Protein AF-A0A7S0Y5T4-F1 (afdb_monomer)

pLDDT: mean 75.9, std 25.42, range [25.2, 97.38]

Structure (mmCIF, N/CA/C/O backbone):
data_AF-A0A7S0Y5T4-F1
#
_entry.id   AF-A0A7S0Y5T4-F1
#
loop_
_atom_site.group_PDB
_atom_site.id
_atom_site.type_symbol
_atom_site.label_atom_id
_atom_site.label_alt_id
_atom_site.label_comp_id
_atom_site.label_asym_id
_atom_site.label_entity_id
_atom_site.label_seq_id
_atom_site.pdbx_PDB_ins_code
_atom_site.Cartn_x
_atom_site.Cartn_y
_atom_site.Cartn_z
_atom_site.occupancy
_atom_site.B_iso_or_equiv
_atom_site.auth_seq_id
_atom_site.auth_comp_id
_atom_site.auth_asym_id
_atom_site.auth_atom_id
_atom_site.pdbx_PDB_model_num
ATOM 1 N N . VAL A 1 1 ? -15.995 9.807 7.328 1.00 40.25 1 VAL A N 1
ATOM 2 C CA . VAL A 1 1 ? -16.066 11.237 7.721 1.00 40.25 1 VAL A CA 1
ATOM 3 C C . VAL A 1 1 ? -14.688 11.821 7.479 1.00 40.25 1 VAL A C 1
ATOM 5 O O . VAL A 1 1 ? -13.788 11.555 8.261 1.00 40.25 1 VAL A O 1
ATOM 8 N N . LEU A 1 2 ? -14.479 12.508 6.352 1.00 45.19 2 LEU A N 1
ATOM 9 C CA . LEU A 1 2 ? -13.207 13.193 6.103 1.00 45.19 2 LEU A CA 1
ATOM 10 C C . LEU A 1 2 ? -12.973 14.180 7.252 1.00 45.19 2 LEU A C 1
ATOM 12 O O . LEU A 1 2 ? -13.857 14.996 7.525 1.00 45.19 2 LEU A O 1
ATOM 16 N N . GLN A 1 3 ? -11.826 14.071 7.925 1.00 42.69 3 GLN A N 1
ATOM 17 C CA . GLN A 1 3 ? -11.403 14.997 8.978 1.00 42.69 3 GLN A CA 1
ATOM 18 C C . GLN A 1 3 ? -11.611 16.439 8.490 1.00 42.69 3 GLN A C 1
ATOM 20 O O . GLN A 1 3 ? -11.304 16.747 7.335 1.00 42.69 3 GLN A O 1
ATOM 25 N N . GLU A 1 4 ? -12.126 17.336 9.334 1.00 40.31 4 GLU A N 1
ATOM 26 C CA . GLU A 1 4 ? -12.391 18.729 8.929 1.00 40.31 4 GLU A CA 1
ATOM 27 C C . GLU A 1 4 ? -11.142 19.426 8.362 1.00 40.31 4 GLU A C 1
ATOM 29 O O . GLU A 1 4 ? -11.243 20.262 7.466 1.00 40.31 4 GLU A O 1
ATOM 34 N N . GLY A 1 5 ? -9.943 19.002 8.777 1.00 40.91 5 GLY A N 1
ATOM 35 C CA . GLY A 1 5 ? -8.675 19.439 8.186 1.00 40.91 5 GLY A CA 1
ATOM 36 C C . GLY A 1 5 ? -8.513 19.083 6.701 1.00 40.91 5 GLY A C 1
ATOM 37 O O . GLY A 1 5 ? -8.019 19.904 5.928 1.00 40.91 5 GLY A O 1
ATOM 38 N N . VAL A 1 6 ? -8.993 17.910 6.272 1.00 47.12 6 VAL A N 1
ATOM 39 C CA . VAL A 1 6 ? -8.986 17.479 4.864 1.00 47.12 6 VAL A CA 1
ATOM 40 C C . VAL A 1 6 ? -9.981 18.317 4.065 1.00 47.12 6 VAL A C 1
ATOM 42 O O . VAL A 1 6 ? -9.613 18.877 3.036 1.00 47.12 6 VAL A O 1
ATOM 45 N N . LYS A 1 7 ? -11.203 18.534 4.573 1.00 42.62 7 LYS A N 1
ATOM 46 C CA . LYS A 1 7 ? -12.183 19.429 3.926 1.00 42.62 7 LYS A CA 1
ATOM 47 C C . LYS A 1 7 ? -11.653 20.862 3.785 1.00 42.62 7 LYS A C 1
ATOM 49 O O . LYS A 1 7 ? -11.874 21.499 2.755 1.00 42.62 7 LYS A O 1
ATOM 54 N N . ARG A 1 8 ? -10.909 21.361 4.780 1.00 43.47 8 ARG A N 1
ATOM 55 C CA . ARG A 1 8 ? -10.280 22.693 4.757 1.00 43.47 8 ARG A CA 1
ATOM 56 C C . ARG A 1 8 ? -9.167 22.787 3.712 1.00 43.47 8 ARG A C 1
ATOM 58 O O . ARG A 1 8 ? -9.179 23.723 2.920 1.00 43.47 8 ARG A O 1
ATOM 65 N N . ALA A 1 9 ? -8.276 21.795 3.642 1.00 44.75 9 ALA A N 1
ATOM 66 C CA . ALA A 1 9 ? -7.217 21.726 2.629 1.00 44.75 9 ALA A CA 1
ATOM 67 C C . ALA A 1 9 ? -7.780 21.636 1.196 1.00 44.75 9 ALA A C 1
ATOM 69 O O . ALA A 1 9 ? -7.260 22.279 0.278 1.00 44.75 9 ALA A O 1
ATOM 70 N N . ILE A 1 10 ? -8.888 20.907 1.017 1.00 49.44 10 ILE A N 1
ATOM 71 C CA . ILE A 1 10 ? -9.639 20.829 -0.245 1.00 49.44 10 ILE A CA 1
ATOM 72 C C . ILE A 1 10 ? -10.208 22.201 -0.619 1.00 49.44 10 ILE A C 1
ATOM 74 O O . ILE A 1 10 ? -10.036 22.651 -1.750 1.00 49.44 10 ILE A O 1
ATOM 78 N N . ARG A 1 11 ? -10.838 22.905 0.331 1.00 44.62 11 ARG A N 1
ATOM 79 C CA . ARG A 1 11 ? -11.453 24.220 0.095 1.00 44.62 11 ARG A CA 1
ATOM 80 C C . ARG A 1 11 ? -10.412 25.289 -0.242 1.00 44.62 11 ARG A C 1
ATOM 82 O O . ARG A 1 11 ? -10.619 26.055 -1.177 1.00 44.62 11 ARG A O 1
ATOM 89 N N . THR A 1 12 ? -9.270 25.300 0.446 1.00 42.47 12 THR A N 1
ATOM 90 C CA . THR A 1 12 ? -8.154 26.214 0.151 1.00 42.47 12 THR A CA 1
ATOM 91 C C . THR A 1 12 ? -7.550 25.942 -1.227 1.00 42.47 12 THR A C 1
ATOM 93 O O . THR A 1 12 ? -7.277 26.880 -1.973 1.00 42.47 12 THR A O 1
ATOM 96 N N . THR A 1 13 ? -7.408 24.670 -1.612 1.00 44.03 13 THR A N 1
ATOM 97 C CA . THR A 1 13 ? -6.883 24.304 -2.937 1.00 44.03 13 THR A CA 1
ATOM 98 C C . THR A 1 13 ? -7.881 24.628 -4.054 1.00 44.03 13 THR A C 1
ATOM 100 O O . THR A 1 13 ? -7.473 25.125 -5.099 1.00 44.03 13 THR A O 1
ATOM 103 N N . ALA A 1 14 ? -9.184 24.424 -3.836 1.00 42.09 14 ALA A N 1
ATOM 104 C CA . ALA A 1 14 ? -10.235 24.767 -4.798 1.00 42.09 14 ALA A CA 1
ATOM 105 C C . ALA A 1 14 ? -10.380 26.288 -5.007 1.00 42.09 14 ALA A C 1
ATOM 107 O O . ALA A 1 14 ? -10.536 26.741 -6.141 1.00 42.09 14 ALA A O 1
ATOM 108 N N . LEU A 1 15 ? -10.263 27.087 -3.939 1.00 38.88 15 LEU A N 1
ATOM 109 C CA . LEU A 1 15 ? -10.328 28.554 -4.013 1.00 38.88 15 LEU A CA 1
ATOM 110 C C . LEU A 1 15 ? -9.135 29.149 -4.778 1.00 38.88 15 LEU A C 1
ATOM 112 O O . LEU A 1 15 ? -9.329 30.002 -5.638 1.00 38.88 15 LEU A O 1
ATOM 116 N N . GLN A 1 16 ? -7.921 28.626 -4.571 1.00 38.69 16 GLN A N 1
ATOM 117 C CA . GLN A 1 16 ? -6.727 29.069 -5.310 1.00 38.69 16 GLN A CA 1
ATOM 118 C C . GLN A 1 16 ? -6.771 28.751 -6.819 1.00 38.69 16 GLN A C 1
ATOM 120 O O . GLN A 1 16 ? -6.020 29.340 -7.597 1.00 38.69 16 GLN A O 1
ATOM 125 N N . VAL A 1 17 ? -7.627 27.816 -7.242 1.00 43.88 17 VAL A N 1
ATOM 126 C CA . VAL A 1 17 ? -7.814 27.429 -8.652 1.00 43.88 17 VAL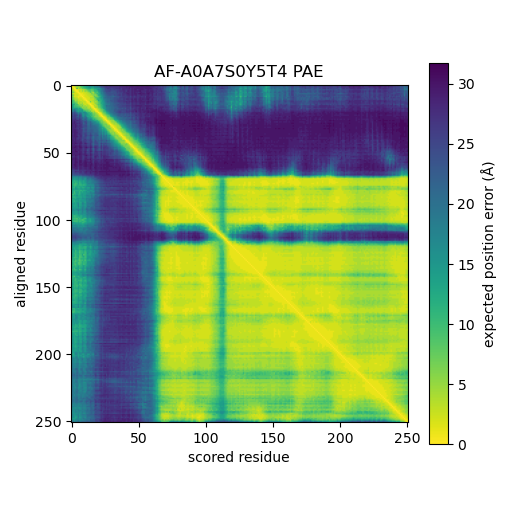 A CA 1
ATOM 127 C C . VAL A 1 17 ? -8.867 28.304 -9.335 1.00 43.88 17 VAL A C 1
ATOM 129 O O . VAL A 1 17 ? -8.696 28.663 -10.502 1.00 43.88 17 VAL A O 1
ATOM 132 N N . SER A 1 18 ? -9.904 28.713 -8.596 1.00 35.44 18 SER A N 1
ATOM 133 C CA . SER A 1 18 ? -10.957 29.608 -9.093 1.00 35.44 18 SER A CA 1
ATOM 134 C C . SER A 1 18 ? -10.441 31.012 -9.432 1.00 35.44 18 SER A C 1
ATOM 136 O O . SER A 1 18 ? -10.996 31.664 -10.309 1.00 35.44 18 SER A O 1
ATOM 138 N N . GLU A 1 19 ? -9.374 31.483 -8.780 1.00 35.34 19 GLU A N 1
ATOM 139 C CA . GLU A 1 19 ? -8.830 32.834 -9.001 1.00 35.34 19 GLU A CA 1
ATOM 140 C C . GLU A 1 19 ? -7.879 32.942 -10.210 1.00 35.34 19 GLU A C 1
ATOM 142 O O . GLU A 1 19 ? -7.475 34.044 -10.574 1.00 35.34 19 GLU A O 1
ATOM 147 N N . ARG A 1 20 ? -7.512 31.828 -10.866 1.00 39.56 20 ARG A N 1
ATOM 148 C CA . ARG A 1 20 ? -6.519 31.827 -11.966 1.00 39.56 20 ARG A CA 1
ATOM 149 C C . ARG A 1 20 ? -7.052 31.456 -13.350 1.00 39.56 20 ARG A C 1
ATOM 151 O O . ARG A 1 20 ? -6.262 31.349 -14.284 1.00 39.56 20 ARG A O 1
ATOM 158 N N . THR A 1 21 ? -8.362 31.294 -13.530 1.00 39.59 21 THR A N 1
ATOM 159 C CA . THR A 1 21 ? -8.956 30.910 -14.826 1.00 39.59 21 THR A CA 1
ATOM 160 C C . THR A 1 21 ? -9.855 31.992 -15.425 1.00 39.59 21 THR A C 1
ATOM 162 O O . THR A 1 21 ? -11.044 31.778 -15.583 1.00 39.59 21 THR A O 1
ATOM 165 N N . VAL A 1 22 ? -9.283 33.129 -15.852 1.00 34.00 22 VAL A N 1
ATOM 166 C CA . VAL A 1 22 ? -9.817 33.916 -16.988 1.00 34.00 22 VAL A CA 1
ATOM 167 C C . VAL A 1 22 ? -8.679 34.652 -17.707 1.00 34.00 22 VAL A C 1
ATOM 169 O O . VAL A 1 22 ? -8.159 35.640 -17.196 1.00 34.00 22 VAL A O 1
ATOM 172 N N . ARG A 1 23 ? -8.333 34.194 -18.918 1.00 25.20 23 ARG A N 1
ATOM 173 C CA . ARG A 1 23 ? -8.099 35.010 -20.133 1.00 25.20 23 ARG A CA 1
ATOM 174 C C . ARG A 1 23 ? -7.829 34.067 -21.320 1.00 25.20 23 ARG A C 1
ATOM 176 O O . ARG A 1 23 ? -6.785 33.421 -21.340 1.00 25.20 23 ARG A O 1
ATOM 183 N N . PRO A 1 24 ? -8.736 33.964 -22.308 1.00 30.30 24 PRO A N 1
ATOM 184 C CA . PRO A 1 24 ? -8.491 33.192 -23.517 1.00 30.30 24 PRO A CA 1
ATOM 185 C C . PRO A 1 24 ? -7.779 34.080 -24.547 1.00 30.30 24 PRO A C 1
ATOM 187 O O . PRO A 1 24 ? -8.352 35.056 -25.030 1.00 30.30 24 PRO A O 1
ATOM 190 N N . SER A 1 25 ? -6.538 33.752 -24.909 1.00 27.62 25 SER A N 1
ATOM 191 C CA . SER A 1 25 ? -5.922 34.270 -26.134 1.00 27.62 25 SER A CA 1
ATOM 192 C C . SER A 1 25 ? -6.031 33.217 -27.233 1.00 27.62 25 SER A C 1
ATOM 194 O O . SER A 1 25 ? -5.563 32.090 -27.093 1.00 27.62 25 SER A O 1
ATOM 196 N N . ARG A 1 26 ? -6.704 33.622 -28.306 1.00 33.56 26 ARG A N 1
ATOM 197 C CA . ARG A 1 26 ? -7.011 32.880 -29.527 1.00 33.56 26 ARG A CA 1
ATOM 198 C C . ARG A 1 26 ? -5.739 32.392 -30.230 1.00 33.56 26 ARG A C 1
ATOM 200 O O . ARG A 1 26 ? -4.852 33.203 -30.459 1.00 33.56 26 ARG A O 1
ATOM 207 N N . CYS A 1 27 ? -5.728 31.139 -30.680 1.00 26.45 27 CYS A N 1
ATOM 208 C CA . CYS A 1 27 ? -4.999 30.726 -31.882 1.00 26.45 27 CYS A CA 1
ATOM 209 C C . CYS A 1 27 ? -5.754 29.580 -32.567 1.00 26.45 27 CYS A C 1
ATOM 211 O O . CYS A 1 27 ? -5.822 28.463 -32.062 1.00 26.45 27 CYS A O 1
ATOM 213 N N . SER A 1 28 ? -6.363 29.928 -33.702 1.00 29.61 28 SER A N 1
ATOM 214 C CA . SER A 1 28 ? -6.851 29.029 -34.749 1.00 29.61 28 SER A CA 1
ATOM 215 C C . SER A 1 28 ? -5.724 28.188 -35.341 1.00 29.61 28 SER A C 1
ATOM 217 O O . SER A 1 28 ? -4.598 28.672 -35.411 1.00 29.61 28 SER A O 1
ATOM 219 N N . CYS A 1 29 ? -6.094 26.998 -35.829 1.00 27.31 29 CYS A N 1
ATOM 220 C CA . CYS A 1 29 ? -5.561 26.219 -36.965 1.00 27.31 29 CYS A CA 1
ATOM 221 C C . CYS A 1 29 ? -5.681 24.730 -36.602 1.00 27.31 29 CYS A C 1
ATOM 223 O O . CYS A 1 29 ? -5.339 24.345 -35.495 1.00 27.31 29 CYS A O 1
ATOM 225 N N . LEU A 1 30 ? -6.114 23.802 -37.441 1.00 30.41 30 LEU A N 1
ATOM 226 C CA . LEU A 1 30 ? -6.817 23.824 -38.713 1.00 30.41 30 LEU A CA 1
ATOM 227 C C . LEU A 1 30 ? -7.407 22.406 -38.839 1.00 30.41 30 LEU A C 1
ATOM 229 O O . LEU A 1 30 ? -6.808 21.428 -38.397 1.00 30.41 30 LEU A O 1
ATOM 233 N N . LEU A 1 31 ? -8.593 22.326 -39.418 1.00 31.30 31 LEU A N 1
ATOM 234 C CA . LEU A 1 31 ? -9.306 21.113 -39.789 1.00 31.30 31 LEU A CA 1
ATOM 235 C C . LEU A 1 31 ? -8.546 20.372 -40.910 1.00 31.30 31 LEU A C 1
ATOM 237 O O . LEU A 1 31 ? -8.193 21.020 -41.892 1.00 31.30 31 LEU A O 1
ATOM 241 N N . LEU A 1 32 ? -8.382 19.045 -40.840 1.00 29.17 32 LEU A N 1
ATOM 242 C CA . LEU A 1 32 ? -8.374 18.217 -42.053 1.00 29.17 32 LEU A CA 1
ATOM 243 C C . LEU A 1 32 ? -8.733 16.754 -41.753 1.00 29.17 32 LEU A C 1
ATOM 245 O O . LEU A 1 32 ? -8.030 16.036 -41.049 1.00 29.17 32 LEU A O 1
ATOM 249 N N . VAL A 1 33 ? -9.865 16.353 -42.321 1.00 34.06 33 VAL A N 1
ATOM 250 C CA . VAL A 1 33 ? -10.359 14.984 -42.481 1.00 34.06 33 VAL A CA 1
ATOM 251 C C . VAL A 1 33 ? -9.685 14.377 -43.710 1.00 34.06 33 VAL A C 1
ATOM 253 O O . VAL A 1 33 ? -9.601 15.062 -44.725 1.00 34.06 33 VAL A O 1
ATOM 256 N N . LEU A 1 34 ? -9.306 13.096 -43.669 1.00 28.69 34 LEU A N 1
ATOM 257 C CA . LEU A 1 34 ? -9.284 12.240 -44.861 1.00 28.69 34 LEU A CA 1
ATOM 258 C C . LEU A 1 34 ? -9.422 10.758 -44.475 1.00 28.69 34 LEU A C 1
ATOM 260 O O . LEU A 1 34 ? -8.691 10.232 -43.641 1.00 28.69 34 LEU A O 1
ATOM 264 N N . LEU A 1 35 ? -10.439 10.146 -45.083 1.00 28.92 35 LEU A N 1
ATOM 265 C CA . LEU A 1 35 ? -10.804 8.728 -45.100 1.00 28.92 35 LEU A CA 1
ATOM 266 C C . LEU A 1 35 ? -9.927 7.931 -46.087 1.00 28.92 35 LEU A C 1
ATOM 268 O O . LEU A 1 35 ? -9.192 8.535 -46.864 1.00 28.92 35 LEU A O 1
ATOM 272 N N . LEU A 1 36 ? -10.156 6.603 -46.096 1.00 3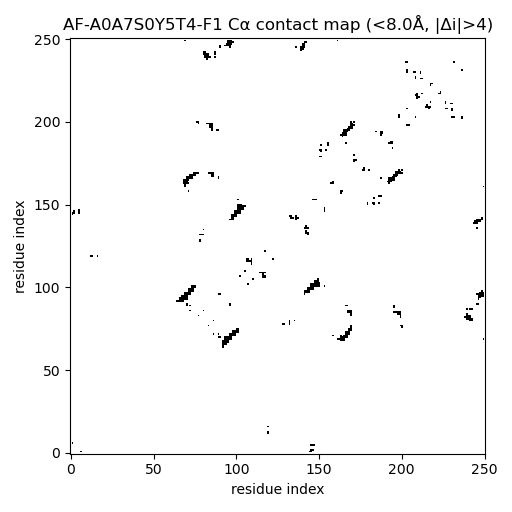1.33 36 LEU A N 1
ATOM 273 C CA . LEU A 1 36 ? -9.618 5.488 -46.914 1.00 31.33 36 LEU A CA 1
ATOM 274 C C . LEU A 1 36 ? -8.651 4.628 -46.069 1.00 31.33 36 LEU A C 1
ATOM 276 O O . LEU A 1 36 ? -7.575 5.082 -45.722 1.00 31.33 36 LEU A O 1
ATOM 280 N N . GLY A 1 37 ? -8.946 3.410 -45.604 1.00 30.00 37 GLY A N 1
ATOM 281 C CA . GLY A 1 37 ? -9.840 2.357 -46.081 1.00 30.00 37 GLY A CA 1
ATOM 282 C C . GLY A 1 37 ? -8.985 1.225 -46.648 1.00 30.00 37 GLY A C 1
ATOM 283 O O . GLY A 1 37 ? -8.502 1.393 -47.750 1.00 30.00 37 GLY A O 1
ATOM 284 N N . PHE A 1 38 ? -8.793 0.114 -45.923 1.00 31.02 38 PHE A N 1
ATOM 285 C CA . PHE A 1 38 ? -8.553 -1.222 -46.494 1.00 31.02 38 PHE A CA 1
ATOM 286 C C . PHE A 1 38 ? -8.759 -2.298 -45.422 1.00 31.02 38 PHE A C 1
ATOM 288 O O . PHE A 1 38 ? -8.140 -2.288 -44.360 1.00 31.02 38 PHE A O 1
ATOM 295 N N . ALA A 1 39 ? -9.678 -3.208 -45.727 1.00 30.61 39 ALA A N 1
ATOM 296 C CA . ALA A 1 39 ? -9.963 -4.418 -44.984 1.00 30.61 39 ALA A CA 1
ATOM 297 C C . ALA A 1 39 ? -9.018 -5.536 -45.440 1.00 30.61 39 ALA A C 1
ATOM 299 O O . ALA A 1 39 ? -8.890 -5.771 -46.639 1.00 30.61 39 ALA A O 1
ATOM 300 N N . THR A 1 40 ? -8.449 -6.280 -44.495 1.00 32.03 40 THR A N 1
ATOM 301 C CA . THR A 1 40 ? -7.962 -7.643 -44.737 1.00 32.03 40 THR A CA 1
ATOM 302 C C . THR A 1 40 ? -8.273 -8.503 -43.524 1.00 32.03 40 THR A C 1
ATOM 304 O O . THR A 1 40 ? -7.735 -8.310 -42.436 1.00 32.03 40 THR A O 1
ATOM 307 N N . VAL A 1 41 ? -9.193 -9.432 -43.756 1.00 33.66 41 VAL A N 1
ATOM 308 C CA . VAL A 1 41 ? -9.632 -10.509 -42.873 1.00 33.66 41 VAL A CA 1
ATOM 309 C C . VAL A 1 41 ? -8.498 -11.531 -42.751 1.00 33.66 41 VAL A C 1
ATOM 311 O O . VAL A 1 41 ? -7.937 -11.941 -43.766 1.00 33.66 41 VAL A O 1
ATOM 314 N N . HIS A 1 42 ? -8.173 -11.955 -41.529 1.00 36.75 42 HIS A N 1
ATOM 315 C CA . HIS A 1 42 ? -7.358 -13.147 -41.273 1.00 36.75 42 HIS A CA 1
ATOM 316 C C . HIS A 1 42 ? -8.213 -14.202 -40.551 1.00 36.75 42 HIS A C 1
ATOM 318 O O . HIS A 1 42 ? -9.093 -13.831 -39.769 1.00 36.75 42 HIS A O 1
ATOM 324 N N . PRO A 1 43 ? -8.018 -15.498 -40.849 1.00 36.59 43 PRO A N 1
ATOM 325 C CA . PRO A 1 43 ? -8.969 -16.544 -40.512 1.00 36.59 43 PRO A CA 1
ATOM 326 C C . PRO A 1 43 ? -8.896 -16.981 -39.047 1.00 36.59 43 PRO A C 1
ATOM 328 O O . PRO A 1 43 ? -7.855 -16.938 -38.393 1.00 36.59 43 PRO A O 1
ATOM 331 N N . ALA A 1 44 ? -10.056 -17.429 -38.574 1.00 37.12 44 ALA A N 1
ATOM 332 C CA . ALA A 1 44 ? -10.322 -17.957 -37.250 1.00 37.12 44 ALA A CA 1
ATOM 333 C C . ALA A 1 44 ? -9.487 -19.212 -36.943 1.00 37.12 44 ALA A C 1
ATOM 335 O O . ALA A 1 44 ? -9.583 -20.222 -37.640 1.00 37.12 44 ALA A O 1
ATOM 336 N N . VAL A 1 45 ? -8.718 -19.155 -35.854 1.00 36.91 45 VAL A N 1
ATOM 337 C CA . VAL A 1 45 ? -8.111 -20.325 -35.209 1.00 36.91 45 VAL A CA 1
ATOM 338 C C . VAL A 1 45 ? -9.055 -20.790 -34.100 1.00 36.91 45 VAL A C 1
ATOM 340 O O . VAL A 1 45 ? -9.546 -19.988 -33.307 1.00 36.91 45 VAL A O 1
ATOM 343 N N . GLY A 1 46 ? -9.369 -22.085 -34.136 1.00 32.06 46 GLY A N 1
ATOM 344 C CA . GLY A 1 46 ? -10.475 -22.723 -33.430 1.00 32.06 46 GLY A CA 1
ATOM 345 C C . GLY A 1 46 ? -10.421 -22.675 -31.903 1.00 32.06 46 GLY A C 1
ATOM 346 O O . GLY A 1 46 ? -9.361 -22.663 -31.281 1.00 32.06 46 GLY A O 1
ATOM 347 N N . LEU A 1 47 ? -11.625 -22.698 -31.322 1.00 32.47 47 LEU A N 1
ATOM 348 C CA . LEU A 1 47 ? -11.883 -22.888 -29.900 1.00 32.47 47 LEU A CA 1
ATOM 349 C C . LEU A 1 47 ? -11.357 -24.258 -29.448 1.00 32.47 47 LEU A C 1
ATOM 351 O O . LEU A 1 47 ? -11.951 -25.290 -29.760 1.00 32.47 47 LEU A O 1
ATOM 355 N N . ALA A 1 48 ? -10.285 -24.254 -28.661 1.00 37.00 48 ALA A N 1
ATOM 356 C CA . ALA A 1 48 ? -9.975 -25.348 -27.753 1.00 37.00 48 ALA A CA 1
ATOM 357 C C . ALA A 1 48 ? -10.648 -25.064 -26.401 1.00 37.00 48 ALA A C 1
ATOM 359 O O . ALA A 1 48 ? -10.536 -23.968 -25.852 1.00 37.00 48 ALA A O 1
ATOM 360 N N . SER A 1 49 ? -11.391 -26.049 -25.905 1.00 40.84 49 SER A N 1
ATOM 361 C CA . SER A 1 49 ? -12.145 -26.027 -24.650 1.00 40.84 49 SER A CA 1
ATOM 362 C C . SER A 1 49 ? -11.272 -25.633 -23.446 1.00 40.84 49 SER A C 1
ATOM 364 O O . SER A 1 49 ? -10.113 -26.049 -23.384 1.00 40.84 49 SER A O 1
ATOM 366 N N . PRO A 1 50 ? -11.805 -24.890 -22.457 1.00 46.16 50 PRO A N 1
ATOM 367 C CA . PRO A 1 50 ? -11.042 -24.533 -21.266 1.00 46.16 50 PRO A CA 1
ATOM 368 C C . PRO A 1 50 ? -10.717 -25.789 -20.433 1.00 46.16 50 PRO A C 1
ATOM 370 O O . PRO A 1 50 ? -11.617 -26.597 -20.181 1.00 46.16 50 PRO A O 1
ATOM 373 N N . PRO A 1 51 ? -9.460 -25.981 -19.989 1.00 42.81 51 PRO A N 1
ATOM 374 C CA . PRO A 1 51 ? -9.118 -27.049 -19.058 1.00 42.81 51 PRO A CA 1
ATOM 375 C C . PRO A 1 51 ? -9.747 -26.782 -17.677 1.00 42.81 51 PRO A C 1
ATOM 377 O O . PRO A 1 51 ? -9.997 -25.626 -17.324 1.00 42.81 51 PRO A O 1
ATOM 380 N N . PRO A 1 52 ? -10.024 -27.832 -16.884 1.00 37.31 52 PRO A N 1
ATOM 381 C CA . PRO A 1 52 ? -10.704 -27.691 -15.603 1.00 37.31 52 PRO A CA 1
ATOM 382 C C . PRO A 1 52 ? -9.868 -26.873 -14.612 1.00 37.31 52 PRO A C 1
ATOM 384 O O . PRO A 1 52 ? -8.648 -27.014 -14.533 1.00 37.31 52 PRO A O 1
ATOM 387 N N . LEU A 1 53 ? -10.556 -26.037 -13.830 1.00 32.81 53 LEU A N 1
ATOM 388 C CA . LEU A 1 53 ? -10.002 -25.314 -12.689 1.00 32.81 53 LEU A CA 1
ATOM 389 C C . LEU A 1 53 ? -9.487 -26.325 -11.656 1.00 32.81 53 LEU A C 1
ATOM 391 O O . LEU A 1 53 ? -10.260 -26.899 -10.891 1.00 32.81 53 LEU A O 1
ATOM 395 N N . ILE A 1 54 ? -8.176 -26.549 -11.640 1.00 36.28 54 ILE A N 1
ATOM 396 C CA . ILE A 1 54 ? -7.512 -27.295 -10.574 1.00 36.28 54 ILE A CA 1
ATOM 397 C C . ILE A 1 54 ? -7.327 -26.327 -9.404 1.00 36.28 54 ILE A C 1
ATOM 399 O O . ILE A 1 54 ? -6.422 -25.495 -9.394 1.00 36.28 54 ILE A O 1
ATOM 403 N N . THR A 1 55 ? -8.207 -26.424 -8.410 1.00 32.97 55 THR A N 1
ATOM 404 C CA . THR A 1 55 ? -7.962 -25.863 -7.080 1.00 32.97 55 THR A CA 1
ATOM 405 C C . THR A 1 55 ? -6.812 -26.648 -6.456 1.00 32.97 55 THR A C 1
ATOM 407 O O . THR A 1 55 ? -6.983 -27.812 -6.099 1.00 32.97 55 THR A O 1
ATOM 410 N N . MET A 1 56 ? -5.627 -26.045 -6.357 1.00 40.34 56 MET A N 1
ATOM 411 C CA . MET A 1 56 ? -4.519 -26.678 -5.644 1.00 40.34 56 MET A CA 1
ATOM 412 C C . MET A 1 56 ? -4.629 -26.445 -4.128 1.00 40.34 56 MET A C 1
ATOM 414 O O . MET A 1 56 ? -5.007 -25.351 -3.699 1.00 40.34 56 MET A O 1
ATOM 418 N N . PRO A 1 57 ? -4.295 -27.468 -3.317 1.00 38.88 57 PRO A N 1
ATOM 419 C CA . PRO A 1 57 ? -4.319 -27.421 -1.863 1.00 38.88 57 PRO A CA 1
ATOM 420 C C . PRO A 1 57 ? -3.125 -26.628 -1.319 1.00 38.88 57 PRO A C 1
ATOM 422 O O . PRO A 1 57 ? -2.054 -26.583 -1.925 1.00 38.88 57 PRO A O 1
ATOM 425 N N . GLY A 1 58 ? -3.324 -26.009 -0.154 1.00 40.53 58 GLY A N 1
ATOM 426 C CA . GLY A 1 58 ? -2.321 -25.200 0.534 1.00 40.53 58 GLY A CA 1
ATOM 427 C C . GLY A 1 58 ? -0.993 -25.931 0.761 1.00 40.53 58 GLY A C 1
ATOM 428 O O . GLY A 1 58 ? -0.959 -27.034 1.306 1.00 40.53 58 GLY A O 1
ATOM 429 N N . GLY A 1 59 ? 0.100 -25.275 0.364 1.00 29.11 59 GLY A N 1
ATOM 430 C CA . GLY A 1 59 ? 1.471 -25.617 0.747 1.00 29.11 59 GLY A CA 1
ATOM 431 C C . GLY A 1 59 ? 1.916 -24.851 2.006 1.00 29.11 59 GLY A C 1
ATOM 432 O O . GLY A 1 59 ? 1.341 -23.806 2.318 1.00 29.11 59 GLY A O 1
ATOM 433 N N . PRO A 1 60 ? 2.907 -25.359 2.764 1.00 47.62 60 PRO A N 1
ATOM 434 C CA . PRO A 1 60 ? 3.051 -25.050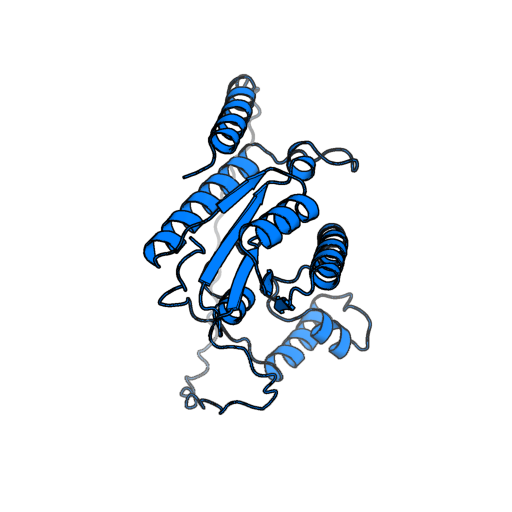 4.181 1.00 47.62 60 PRO A CA 1
ATOM 435 C C . PRO A 1 60 ? 4.008 -23.884 4.463 1.00 47.62 60 PRO A C 1
ATOM 437 O O . PRO A 1 60 ? 5.144 -23.863 4.003 1.00 47.62 60 PRO A O 1
ATOM 440 N N . SER A 1 61 ? 3.580 -22.975 5.337 1.00 35.94 61 SER A N 1
ATOM 441 C CA . SER A 1 61 ? 4.437 -22.328 6.339 1.00 35.94 61 SER A CA 1
ATOM 442 C C . SER A 1 61 ? 3.535 -21.804 7.454 1.00 35.94 61 SER A C 1
ATOM 444 O O . SER A 1 61 ? 3.077 -20.665 7.455 1.00 35.94 61 SER A O 1
ATOM 446 N N . SER A 1 62 ? 3.183 -22.702 8.374 1.00 42.44 62 SER A N 1
ATOM 447 C CA . SER A 1 62 ? 2.362 -22.394 9.542 1.00 42.44 62 SER A CA 1
ATOM 448 C C . SER A 1 62 ? 3.226 -21.747 10.629 1.00 42.44 62 SER A C 1
ATOM 450 O O . SER A 1 62 ? 3.513 -22.367 11.655 1.00 42.44 62 SER A O 1
ATOM 452 N N . SER A 1 63 ? 3.604 -20.480 10.454 1.00 41.62 63 SER A N 1
ATOM 453 C CA . SER A 1 63 ? 3.728 -19.605 11.620 1.00 41.62 63 SER A CA 1
ATOM 454 C C . SER A 1 63 ? 2.304 -19.344 12.098 1.00 41.62 63 SER A C 1
ATOM 456 O O . SER A 1 63 ? 1.519 -18.750 11.365 1.00 41.62 63 SER A O 1
ATOM 458 N N . LYS A 1 64 ? 1.940 -19.879 13.269 1.00 41.84 64 LYS A N 1
ATOM 459 C CA . LYS A 1 64 ? 0.607 -19.740 13.875 1.00 41.84 64 LYS A CA 1
ATOM 460 C C . LYS A 1 64 ? 0.172 -18.271 13.830 1.00 41.84 64 LYS A C 1
ATOM 462 O O . LYS A 1 64 ? 0.624 -17.488 14.656 1.00 41.84 64 LYS A O 1
ATOM 467 N N . ILE A 1 65 ? -0.687 -17.911 12.878 1.00 46.72 65 ILE A N 1
ATOM 468 C CA . ILE A 1 65 ? -1.366 -16.616 12.875 1.00 46.72 65 ILE A CA 1
ATOM 469 C C . ILE A 1 65 ? -2.392 -16.709 14.005 1.00 46.72 65 ILE A C 1
ATOM 471 O O . ILE A 1 65 ? -3.272 -17.574 13.931 1.00 46.72 65 ILE A O 1
ATOM 475 N N . PRO A 1 66 ? -2.289 -15.902 15.074 1.00 48.28 66 PRO A N 1
ATOM 476 C CA . PRO A 1 66 ? -3.322 -15.875 16.093 1.00 48.28 66 PRO A CA 1
ATOM 477 C C . PRO A 1 66 ? -4.633 -15.471 15.418 1.00 48.28 66 PRO A C 1
ATOM 479 O O . PRO A 1 66 ? -4.699 -14.444 14.742 1.00 48.28 66 PRO A O 1
ATOM 482 N N . ALA A 1 67 ? -5.679 -16.283 15.561 1.00 52.94 67 ALA A N 1
ATOM 483 C CA . ALA A 1 67 ? -7.021 -15.876 15.170 1.00 52.94 67 ALA A CA 1
ATOM 484 C C . ALA A 1 67 ? -7.391 -14.664 16.037 1.00 52.94 67 ALA A C 1
ATOM 486 O O . ALA A 1 67 ? -7.662 -14.826 17.225 1.00 52.94 67 ALA A O 1
ATOM 487 N N . GLY A 1 68 ? -7.281 -13.447 15.492 1.00 72.38 68 GLY A N 1
ATOM 488 C CA . GLY A 1 68 ? -7.361 -12.255 16.337 1.00 72.38 68 GLY A CA 1
ATOM 489 C C . GLY A 1 68 ? -6.585 -11.010 15.913 1.00 72.38 68 GLY A C 1
ATOM 490 O O . GLY A 1 68 ? -6.756 -9.999 16.584 1.00 72.38 68 GLY A O 1
ATOM 491 N N . THR A 1 69 ? -5.784 -11.015 14.844 1.00 90.56 69 THR A N 1
ATOM 492 C CA . THR A 1 69 ? -4.842 -9.899 14.599 1.00 90.56 69 THR A CA 1
ATOM 493 C C . THR A 1 69 ? -5.510 -8.585 14.171 1.00 90.56 69 THR A C 1
AT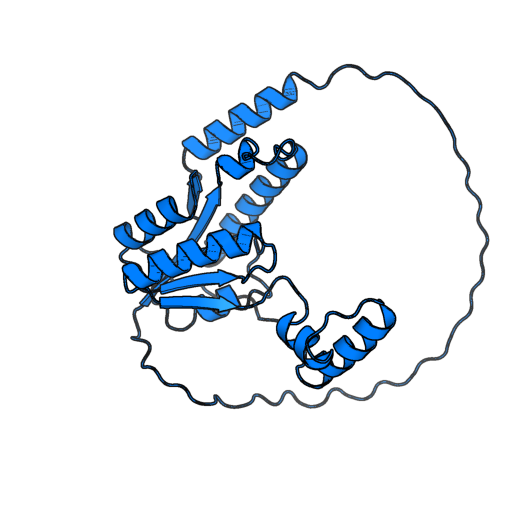OM 495 O O . THR A 1 69 ? -6.437 -8.566 13.355 1.00 90.56 69 THR A O 1
ATOM 498 N N . ARG A 1 70 ? -5.013 -7.462 14.700 1.00 95.19 70 ARG A N 1
ATOM 499 C CA . ARG A 1 70 ? -5.385 -6.104 14.270 1.00 95.19 70 ARG A CA 1
ATOM 500 C C . ARG A 1 70 ? -4.462 -5.653 13.144 1.00 95.19 70 ARG A C 1
ATOM 502 O O . ARG A 1 70 ? -3.264 -5.475 13.368 1.00 95.19 70 ARG A O 1
ATOM 509 N N . THR A 1 71 ? -5.019 -5.470 11.949 1.00 96.50 71 THR A N 1
ATOM 510 C CA . THR A 1 71 ? -4.247 -5.144 10.744 1.00 96.50 71 THR A CA 1
ATOM 511 C C . THR A 1 71 ? -4.530 -3.721 10.268 1.00 96.50 71 THR A C 1
ATOM 513 O O . THR A 1 71 ? -5.678 -3.361 10.024 1.00 96.50 71 THR A O 1
ATOM 516 N N . LEU A 1 72 ? -3.486 -2.917 10.076 1.00 97.12 72 LEU A N 1
ATOM 517 C CA . LEU A 1 72 ? -3.549 -1.624 9.392 1.00 97.12 72 LEU A CA 1
ATOM 518 C C . LEU A 1 72 ? -3.242 -1.831 7.906 1.00 97.12 72 LEU A C 1
ATOM 520 O O . LEU A 1 72 ? -2.168 -2.325 7.559 1.00 97.12 72 LEU A O 1
ATOM 524 N N . TYR A 1 73 ? -4.157 -1.442 7.022 1.00 97.38 73 TYR A N 1
ATOM 525 C CA . TYR A 1 73 ? -3.938 -1.532 5.579 1.00 97.38 73 TYR A CA 1
ATOM 526 C C . TYR A 1 73 ? -3.728 -0.148 4.977 1.00 97.38 73 TYR A C 1
ATOM 528 O O . TYR A 1 73 ? -4.644 0.675 4.947 1.00 97.38 73 TYR A O 1
ATOM 536 N N . TRP A 1 74 ? -2.521 0.112 4.483 1.00 97.25 74 TRP A N 1
ATOM 537 C CA . TRP A 1 74 ? -2.130 1.414 3.964 1.00 97.25 74 TRP A CA 1
ATOM 538 C C . TRP A 1 74 ? -2.291 1.494 2.443 1.00 97.25 74 TRP A C 1
ATOM 540 O O . TRP A 1 74 ? -1.503 0.955 1.661 1.00 97.25 74 TRP A O 1
ATOM 550 N N . PHE A 1 75 ? -3.320 2.227 2.023 1.00 96.12 75 PHE A N 1
ATOM 551 C CA . PHE A 1 75 ? -3.599 2.561 0.633 1.00 96.12 75 PHE A CA 1
ATOM 552 C C . PHE A 1 75 ? -2.630 3.621 0.096 1.00 96.12 75 PHE A C 1
ATOM 554 O O . PHE A 1 75 ? -2.343 4.628 0.750 1.00 96.12 75 PHE A O 1
ATOM 561 N N . ARG A 1 76 ? -2.157 3.399 -1.139 1.00 91.00 76 ARG A N 1
ATOM 562 C CA . ARG A 1 76 ? -1.227 4.284 -1.861 1.00 91.00 76 ARG A CA 1
ATOM 563 C C . ARG A 1 76 ? -1.661 4.476 -3.315 1.00 91.00 76 ARG A C 1
ATOM 565 O O . ARG A 1 76 ? -2.546 5.278 -3.582 1.00 91.00 76 ARG A O 1
ATOM 572 N N . LYS A 1 77 ? -1.056 3.742 -4.256 1.00 88.31 77 LYS A N 1
ATOM 573 C CA . LYS A 1 77 ? -1.424 3.752 -5.680 1.00 88.31 77 LYS A CA 1
ATOM 574 C C . LYS A 1 77 ? -2.644 2.875 -5.954 1.00 88.31 77 LYS A C 1
ATOM 576 O O . LYS A 1 77 ? -3.526 3.293 -6.697 1.00 88.31 77 LYS A O 1
ATOM 581 N N . ALA A 1 78 ? -2.733 1.711 -5.309 1.00 89.50 78 ALA A N 1
ATOM 582 C CA . ALA A 1 78 ? -3.885 0.813 -5.386 1.00 89.50 78 ALA A CA 1
ATOM 583 C C . ALA A 1 78 ? -5.143 1.342 -4.677 1.00 89.50 78 ALA A C 1
ATOM 585 O O . ALA A 1 78 ? -5.619 0.730 -3.727 1.00 89.50 78 ALA A O 1
ATOM 586 N N . ILE A 1 79 ? -5.716 2.454 -5.143 1.00 94.44 79 ILE A N 1
ATOM 587 C CA . ILE A 1 79 ? -7.011 2.987 -4.682 1.00 94.44 79 ILE A CA 1
ATOM 588 C C . ILE A 1 79 ? -8.147 2.124 -5.277 1.00 94.44 79 ILE A C 1
ATOM 590 O O . ILE A 1 79 ? -8.937 2.586 -6.091 1.00 94.44 79 ILE A O 1
ATOM 594 N N . ARG A 1 80 ? -8.155 0.823 -4.952 1.00 94.94 80 ARG A N 1
ATOM 595 C CA . ARG A 1 80 ? -9.088 -0.190 -5.473 1.00 94.94 80 ARG A CA 1
ATOM 596 C C . ARG A 1 80 ? -9.222 -1.384 -4.523 1.00 94.94 80 ARG A C 1
ATOM 598 O O . ARG A 1 80 ? -8.279 -1.718 -3.800 1.00 94.94 80 ARG A O 1
ATOM 605 N N . LEU A 1 81 ? -10.374 -2.055 -4.577 1.00 95.00 81 LEU A N 1
ATOM 606 C CA . LEU A 1 81 ? -10.644 -3.289 -3.821 1.00 95.00 81 LEU A CA 1
ATOM 607 C C . LEU A 1 81 ? -10.467 -4.565 -4.653 1.00 95.00 81 LEU A C 1
ATOM 609 O O . LEU A 1 81 ? -10.095 -5.602 -4.110 1.00 95.00 81 LEU A O 1
ATOM 613 N N . HIS A 1 82 ? -10.736 -4.488 -5.956 1.00 94.25 82 HIS A N 1
ATOM 614 C CA . HIS A 1 82 ? -10.538 -5.599 -6.881 1.00 94.25 82 HIS A CA 1
ATOM 615 C C . HIS A 1 82 ? -9.058 -5.772 -7.212 1.00 94.25 82 HIS A C 1
ATOM 617 O O . HIS A 1 82 ? -8.305 -4.796 -7.221 1.00 94.25 82 HIS A O 1
ATOM 623 N N . ASP A 1 83 ? -8.667 -7.010 -7.515 1.00 94.25 83 ASP A N 1
ATOM 624 C CA . ASP A 1 83 ? -7.309 -7.369 -7.919 1.00 94.25 83 ASP A CA 1
ATOM 625 C C . ASP A 1 83 ? -6.234 -6.702 -7.053 1.00 94.25 83 ASP A C 1
ATOM 627 O O . ASP A 1 83 ? -5.336 -6.001 -7.526 1.00 94.25 83 ASP A O 1
ATOM 631 N N . ASN A 1 84 ? -6.408 -6.832 -5.739 1.00 95.19 84 ASN A N 1
ATOM 632 C CA . ASN A 1 84 ? -5.523 -6.246 -4.749 1.00 95.19 84 ASN A CA 1
ATOM 633 C C . ASN A 1 84 ? -4.933 -7.364 -3.871 1.00 95.19 84 ASN A C 1
ATOM 635 O O . ASN A 1 84 ? -5.486 -7.667 -2.807 1.00 95.19 84 ASN A O 1
ATOM 639 N N . PRO A 1 85 ? -3.822 -7.995 -4.309 1.00 94.19 85 PRO A N 1
ATOM 640 C CA . PRO A 1 85 ? -3.191 -9.104 -3.590 1.00 94.19 85 PRO A CA 1
ATOM 641 C C . PRO A 1 85 ? -2.778 -8.730 -2.163 1.00 94.19 85 PRO A C 1
ATOM 643 O O . PRO A 1 85 ? -2.956 -9.515 -1.232 1.00 94.19 85 PRO A O 1
ATOM 646 N N . SER A 1 86 ? -2.290 -7.499 -1.973 1.00 94.69 86 SER A N 1
ATOM 647 C CA . SER A 1 86 ? -1.896 -6.994 -0.653 1.00 94.69 86 SER A CA 1
ATOM 648 C C . SER A 1 86 ? -3.090 -6.891 0.290 1.00 94.69 86 SER A C 1
ATOM 650 O O . SER A 1 86 ? -2.988 -7.290 1.449 1.00 94.69 86 SER A O 1
ATOM 652 N N . LEU A 1 87 ? -4.231 -6.392 -0.197 1.00 95.25 87 LEU A N 1
ATOM 653 C CA . LEU A 1 87 ? -5.463 -6.318 0.588 1.00 95.25 87 LEU A CA 1
A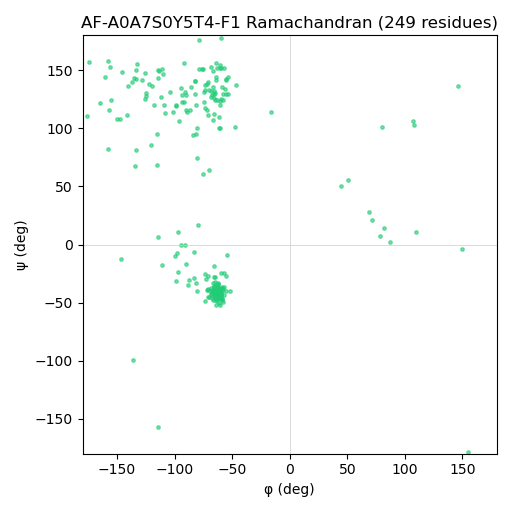TOM 654 C C . LEU A 1 87 ? -6.004 -7.713 0.911 1.00 95.25 87 LEU A C 1
ATOM 656 O O . LEU A 1 87 ? -6.365 -7.974 2.055 1.00 95.25 87 LEU A O 1
ATOM 660 N N . ALA A 1 88 ? -6.023 -8.625 -0.062 1.00 94.06 88 ALA A N 1
ATOM 661 C CA . ALA A 1 88 ? -6.475 -9.994 0.170 1.00 94.06 88 ALA A CA 1
ATOM 662 C C . ALA A 1 88 ? -5.620 -10.701 1.230 1.00 94.06 88 ALA A C 1
ATOM 664 O O . ALA A 1 88 ? -6.163 -11.346 2.126 1.00 94.06 88 ALA A O 1
ATOM 665 N N . LYS A 1 89 ? -4.296 -10.514 1.192 1.00 93.31 89 LYS A N 1
ATOM 666 C CA . LYS A 1 89 ? -3.384 -11.016 2.225 1.00 93.31 89 LYS A CA 1
ATOM 667 C C . LYS A 1 89 ? -3.613 -10.339 3.579 1.00 93.31 89 LYS A C 1
ATOM 669 O O . LYS A 1 89 ? -3.584 -11.012 4.602 1.00 93.31 89 LYS A O 1
ATOM 674 N N . ALA A 1 90 ? -3.894 -9.034 3.599 1.00 93.81 90 ALA A N 1
ATOM 675 C CA . ALA A 1 90 ? -4.210 -8.285 4.819 1.00 93.81 90 ALA A CA 1
ATOM 676 C C . ALA A 1 90 ? -5.475 -8.780 5.529 1.00 93.81 90 ALA A C 1
ATOM 678 O O . ALA A 1 90 ? -5.524 -8.778 6.755 1.00 93.81 90 ALA A O 1
ATOM 679 N N . VAL A 1 91 ? -6.475 -9.235 4.773 1.00 93.50 91 VAL A N 1
ATOM 680 C CA . VAL A 1 91 ? -7.723 -9.789 5.317 1.00 93.50 91 VAL A CA 1
ATOM 681 C C . VAL A 1 91 ? -7.512 -11.177 5.937 1.00 93.50 91 VAL A C 1
ATOM 683 O O . VAL A 1 91 ? -8.204 -11.543 6.888 1.00 93.50 91 VAL A O 1
ATOM 686 N N . GLN A 1 92 ? -6.551 -11.962 5.443 1.00 91.25 92 GLN A N 1
ATOM 687 C CA . GLN A 1 92 ? -6.305 -13.319 5.933 1.00 91.25 92 GLN A CA 1
ATOM 688 C C . GLN A 1 92 ? -5.806 -13.319 7.393 1.00 91.25 92 GLN A C 1
ATOM 690 O O . GLN A 1 92 ? -4.699 -12.880 7.715 1.00 91.25 92 GLN A O 1
ATOM 695 N N . GLY A 1 93 ? -6.641 -13.843 8.296 1.00 86.56 93 GLY A N 1
ATOM 696 C CA . GLY A 1 93 ? -6.340 -13.952 9.729 1.00 86.56 93 GLY A CA 1
ATOM 697 C C . GLY A 1 93 ? -6.497 -12.652 10.531 1.00 86.56 93 GLY A C 1
ATOM 698 O O . GLY A 1 93 ? -6.155 -12.631 11.717 1.00 86.56 93 GLY A O 1
ATOM 699 N N . ALA A 1 94 ? -7.019 -11.585 9.916 1.00 92.31 94 ALA A N 1
ATOM 700 C CA . ALA A 1 94 ? -7.330 -10.336 10.603 1.00 92.31 94 ALA A CA 1
ATOM 701 C C . ALA A 1 94 ? -8.691 -10.418 11.312 1.00 92.31 94 ALA A C 1
ATOM 703 O O . ALA A 1 94 ? -9.696 -10.784 10.705 1.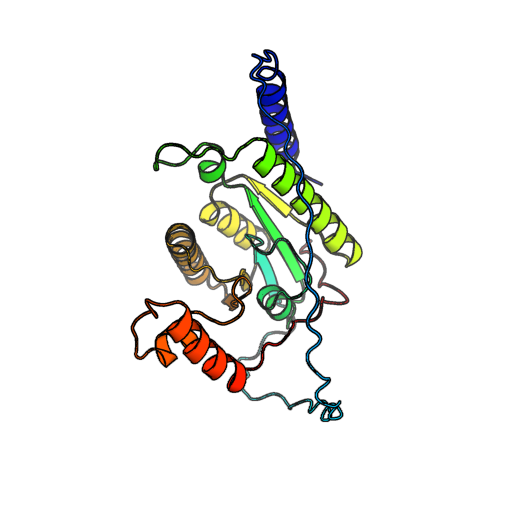00 92.31 94 ALA A O 1
ATOM 704 N N . SER A 1 95 ? -8.731 -10.051 12.595 1.00 93.06 95 SER A N 1
ATOM 705 C CA . SER A 1 95 ? -9.986 -9.823 13.327 1.00 93.06 95 SER A CA 1
ATOM 706 C C . SER A 1 95 ? -10.552 -8.435 13.050 1.00 93.06 95 SER A C 1
ATOM 708 O O . SER A 1 95 ? -11.766 -8.258 13.003 1.00 93.06 95 SER A O 1
ATOM 710 N N . HIS A 1 96 ? -9.656 -7.471 12.844 1.00 94.69 96 HIS A N 1
ATOM 711 C CA . HIS A 1 96 ? -9.979 -6.097 12.507 1.00 94.69 96 HIS A CA 1
ATOM 712 C C . HIS A 1 96 ? -9.045 -5.621 11.404 1.00 94.69 96 HIS A C 1
ATOM 714 O O . HIS A 1 96 ? -7.843 -5.911 11.426 1.00 94.69 96 HIS A O 1
ATOM 720 N N . LEU A 1 97 ? -9.597 -4.869 10.459 1.00 95.44 97 LEU A N 1
ATOM 721 C CA . LEU A 1 97 ? -8.856 -4.278 9.358 1.00 95.44 97 LEU A CA 1
ATOM 722 C C . LEU A 1 97 ? -9.117 -2.780 9.352 1.00 95.44 97 LEU A C 1
ATOM 724 O O . LEU A 1 97 ? -10.265 -2.350 9.278 1.00 95.44 97 LEU A O 1
ATOM 728 N N . HIS A 1 98 ? -8.048 -1.994 9.388 1.00 96.44 98 HIS A N 1
ATOM 729 C CA . HIS A 1 98 ? -8.125 -0.542 9.416 1.00 96.44 98 HIS A CA 1
ATOM 730 C C . HIS A 1 98 ? -7.525 0.075 8.145 1.00 96.44 98 HIS A C 1
ATOM 732 O O . HIS A 1 98 ? -6.306 0.247 8.055 1.00 96.44 98 HIS A O 1
ATOM 738 N N . PRO A 1 99 ? -8.353 0.380 7.131 1.00 97.00 99 PRO A N 1
ATOM 739 C CA . PRO A 1 99 ? -7.938 1.102 5.933 1.00 97.00 99 PRO A CA 1
ATOM 740 C C . PRO A 1 99 ? -7.454 2.523 6.230 1.00 97.00 99 PRO A C 1
ATOM 742 O O . PRO A 1 99 ? -8.204 3.353 6.747 1.00 97.00 99 PRO A O 1
ATOM 745 N N . VAL A 1 100 ? -6.231 2.849 5.815 1.00 97.38 100 VAL A N 1
ATOM 746 C CA . VAL A 1 100 ? -5.666 4.196 5.939 1.00 97.38 100 VAL A CA 1
ATOM 747 C C . VAL A 1 100 ? -5.112 4.709 4.616 1.00 97.38 100 VAL A C 1
ATOM 749 O O . VAL A 1 100 ? -4.473 3.976 3.866 1.00 97.38 100 VAL A O 1
ATOM 752 N N . PHE A 1 101 ? -5.302 5.998 4.349 1.00 96.50 101 PHE A N 1
ATOM 753 C CA . PHE A 1 101 ? -4.599 6.730 3.302 1.00 96.50 101 PHE A CA 1
ATOM 754 C C . PHE A 1 101 ? -3.898 7.958 3.895 1.00 96.50 101 PHE A C 1
ATOM 756 O O . PHE A 1 101 ? -4.522 8.752 4.600 1.00 96.50 101 PHE A O 1
ATOM 763 N N . CYS A 1 102 ? -2.612 8.142 3.585 1.00 93.81 102 CYS A N 1
ATOM 764 C CA . CYS A 1 102 ? -1.827 9.289 4.051 1.00 93.81 102 CYS A CA 1
ATOM 765 C C . CYS A 1 102 ? -1.687 10.341 2.940 1.00 93.81 102 CYS A C 1
ATOM 767 O O . CYS A 1 102 ? -1.008 10.113 1.938 1.00 93.81 102 CYS A O 1
ATOM 769 N N . LEU A 1 103 ? -2.286 11.515 3.139 1.00 89.94 103 LEU A N 1
ATOM 770 C CA . LEU A 1 103 ? -2.057 12.716 2.339 1.00 89.94 103 LEU A CA 1
ATOM 771 C C . LEU A 1 103 ? -0.777 13.411 2.819 1.00 89.94 103 LEU A C 1
ATOM 773 O O . LEU A 1 103 ? -0.784 14.198 3.767 1.00 89.94 103 LEU A O 1
ATOM 777 N N . ASP A 1 104 ? 0.336 13.107 2.159 1.00 82.12 104 ASP A N 1
ATOM 778 C CA . ASP A 1 104 ? 1.642 13.667 2.498 1.00 82.12 104 ASP A CA 1
ATOM 779 C C . ASP A 1 104 ? 1.751 15.138 2.073 1.00 82.12 104 ASP A C 1
ATOM 781 O O . ASP A 1 104 ? 1.715 15.467 0.883 1.00 82.12 104 ASP A O 1
ATOM 785 N N . HIS A 1 105 ? 1.931 16.034 3.046 1.00 69.81 105 HIS A N 1
ATOM 786 C CA . HIS A 1 105 ? 2.080 17.465 2.793 1.00 69.81 105 HIS A CA 1
ATOM 787 C C . HIS A 1 105 ? 3.272 17.771 1.877 1.00 69.81 105 HIS A C 1
ATOM 789 O O . HIS A 1 105 ? 3.153 18.636 1.014 1.00 69.81 105 HIS A O 1
ATOM 795 N N . SER A 1 106 ? 4.378 17.028 1.994 1.00 66.25 106 SER A N 1
ATOM 796 C CA . SER A 1 106 ? 5.559 17.212 1.142 1.00 66.25 106 SER A CA 1
ATOM 797 C C . SER A 1 106 ? 5.266 16.886 -0.328 1.00 66.25 106 SER A C 1
ATOM 799 O O . SER A 1 106 ? 5.763 17.553 -1.237 1.00 66.25 106 SER A O 1
ATOM 801 N N . SER A 1 107 ? 4.364 15.931 -0.574 1.00 59.97 107 SER A N 1
ATOM 802 C CA . SER A 1 107 ? 3.865 15.616 -1.915 1.00 59.97 107 SER A CA 1
ATOM 803 C C . SER A 1 107 ? 2.892 16.677 -2.452 1.00 59.97 107 SER A C 1
ATOM 805 O O . SER A 1 107 ? 2.772 16.851 -3.662 1.00 59.97 107 SER A O 1
ATOM 807 N N . MET A 1 108 ? 2.221 17.422 -1.565 1.00 56.91 108 MET A N 1
ATOM 808 C CA . MET A 1 108 ? 1.261 18.475 -1.914 1.00 56.91 108 MET A CA 1
ATOM 809 C C . MET A 1 108 ? 1.904 19.849 -2.124 1.00 56.91 108 MET A C 1
ATOM 811 O O . MET A 1 108 ? 1.378 20.652 -2.897 1.00 56.91 108 MET A O 1
ATOM 815 N N . THR A 1 109 ? 3.001 20.150 -1.431 1.00 53.44 109 THR A N 1
ATOM 816 C CA . THR A 1 109 ? 3.692 21.446 -1.515 1.00 53.44 109 THR A CA 1
ATOM 817 C C . THR A 1 109 ? 4.888 21.438 -2.458 1.00 53.44 109 THR A C 1
ATOM 819 O O . THR A 1 109 ? 5.387 22.509 -2.792 1.00 53.44 109 THR A O 1
ATOM 822 N N . GLY A 1 110 ? 5.270 20.262 -2.966 1.00 49.47 110 GLY A N 1
ATOM 823 C CA . GLY A 1 110 ? 6.476 20.076 -3.760 1.00 49.47 110 GLY A CA 1
ATOM 824 C C . GLY A 1 110 ? 7.677 19.979 -2.828 1.00 49.47 110 GLY A C 1
ATOM 825 O O . GLY A 1 110 ? 8.148 20.985 -2.304 1.00 49.47 110 GLY A O 1
ATOM 826 N N . GLY A 1 111 ? 8.155 18.758 -2.589 1.00 45.66 111 GLY A N 1
ATOM 827 C CA . GLY A 1 111 ? 9.379 18.525 -1.826 1.00 45.66 111 GLY A CA 1
ATOM 828 C C . GLY A 1 111 ? 10.610 19.183 -2.466 1.00 45.66 111 GLY A C 1
ATOM 829 O O . GLY A 1 111 ? 10.540 19.757 -3.550 1.00 45.66 111 GLY A O 1
ATOM 830 N N . ALA A 1 112 ? 11.765 19.052 -1.806 1.00 44.62 112 ALA A N 1
ATOM 831 C CA . ALA A 1 112 ? 13.052 19.652 -2.192 1.00 44.62 112 ALA A CA 1
ATOM 832 C C . ALA A 1 112 ? 13.535 19.342 -3.632 1.00 44.62 112 ALA A C 1
ATOM 834 O O . ALA A 1 112 ? 14.486 19.955 -4.113 1.00 44.62 112 ALA A O 1
ATOM 835 N N . SER A 1 113 ? 12.871 18.430 -4.345 1.00 41.34 113 SER A N 1
ATOM 836 C CA . SER A 1 113 ? 12.968 18.300 -5.798 1.00 41.34 113 SER A CA 1
ATOM 837 C C . SER A 1 113 ? 12.001 19.277 -6.473 1.00 41.34 113 SER A C 1
ATOM 839 O O . SER A 1 113 ? 10.817 19.003 -6.654 1.00 41.34 113 SER A O 1
ATOM 841 N N . VAL A 1 114 ? 12.553 20.438 -6.813 1.00 35.78 114 VAL A N 1
ATOM 842 C CA . VAL A 1 114 ? 12.034 21.491 -7.695 1.00 35.78 114 VAL A CA 1
ATOM 843 C C . VAL A 1 114 ? 10.872 21.034 -8.606 1.00 35.78 114 VAL A C 1
ATOM 845 O O . VAL A 1 114 ? 11.069 20.260 -9.537 1.00 35.78 114 VAL A O 1
ATOM 848 N N . GLY A 1 115 ? 9.668 21.585 -8.395 1.00 41.50 115 GLY A N 1
ATOM 849 C CA . GLY A 1 115 ? 8.775 21.908 -9.520 1.00 41.50 115 GLY A CA 1
ATOM 850 C C . GLY A 1 115 ? 7.493 21.104 -9.768 1.00 41.50 115 GLY A C 1
ATOM 851 O O . GLY A 1 115 ? 6.885 21.328 -10.809 1.00 41.50 115 GLY A O 1
ATOM 852 N N . CYS A 1 116 ? 7.007 20.225 -8.887 1.00 50.34 116 CYS A N 1
ATOM 853 C CA . CYS A 1 116 ? 5.754 19.495 -9.168 1.00 50.34 116 CYS A CA 1
ATOM 854 C C . CYS A 1 116 ? 4.779 19.452 -7.985 1.00 50.34 116 CYS A C 1
ATOM 856 O O . CYS A 1 116 ? 4.468 18.386 -7.456 1.00 50.34 116 CYS A O 1
ATOM 858 N N . LYS A 1 117 ? 4.213 20.612 -7.613 1.00 64.62 117 LYS A N 1
ATOM 859 C CA . LYS A 1 117 ? 2.914 20.621 -6.920 1.00 64.62 117 LYS A CA 1
ATOM 860 C C . LYS A 1 117 ? 1.912 19.862 -7.807 1.00 64.62 117 LYS A C 1
ATOM 862 O O . LYS 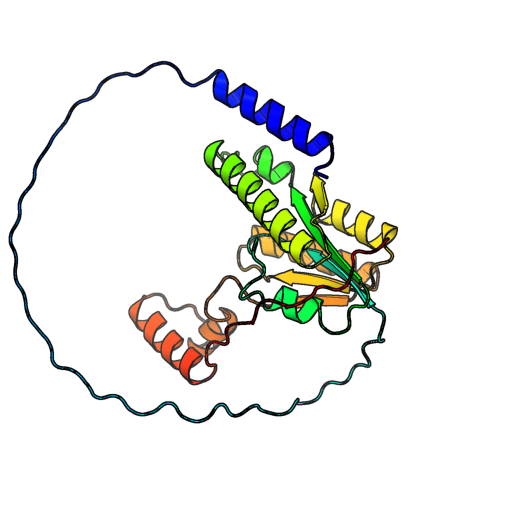A 1 117 ? 1.840 20.169 -9.001 1.00 64.62 117 LYS A O 1
ATOM 867 N N . PRO A 1 118 ? 1.152 18.882 -7.286 1.00 69.56 118 PRO A N 1
ATOM 868 C CA . PRO A 1 118 ? 0.159 18.181 -8.085 1.00 69.56 118 PRO A CA 1
ATOM 869 C C . PRO A 1 118 ? -0.814 19.193 -8.690 1.00 69.56 118 PRO A C 1
ATOM 871 O O . PRO A 1 118 ? -1.285 20.107 -8.007 1.00 69.56 118 PRO A O 1
ATOM 874 N N . SER A 1 119 ? -1.095 19.043 -9.986 1.00 83.94 119 SER A N 1
ATOM 875 C CA . SER A 1 119 ? -2.060 19.900 -10.667 1.00 83.94 119 SER A CA 1
ATOM 876 C C . SER A 1 119 ? -3.418 19.821 -9.970 1.00 83.94 119 SER A C 1
ATOM 878 O O . SER A 1 119 ? -3.776 18.797 -9.380 1.00 83.94 119 SER A O 1
ATOM 880 N N . ALA A 1 120 ? -4.201 20.895 -10.065 1.00 86.31 120 ALA A N 1
ATOM 881 C CA . ALA A 1 120 ? -5.554 20.934 -9.515 1.00 86.31 120 ALA A CA 1
ATOM 882 C C . ALA A 1 120 ? -6.404 19.745 -9.991 1.00 86.31 120 ALA A C 1
ATOM 884 O O . ALA A 1 120 ? -7.106 19.129 -9.194 1.00 86.31 120 ALA A O 1
ATOM 885 N N . ASN A 1 121 ? -6.266 19.379 -11.268 1.00 90.12 121 ASN A N 1
ATOM 886 C CA . ASN A 1 121 ? -6.965 18.244 -11.866 1.00 90.12 121 ASN A CA 1
ATOM 887 C C . ASN A 1 121 ? -6.540 16.917 -11.229 1.00 90.12 121 ASN A C 1
ATOM 889 O O . ASN A 1 121 ? -7.397 16.115 -10.872 1.00 90.12 121 ASN A O 1
ATOM 893 N N . ARG A 1 122 ? -5.232 16.701 -11.021 1.00 88.19 122 ARG A N 1
ATOM 894 C CA . ARG A 1 122 ? -4.726 15.488 -10.361 1.00 88.19 122 ARG A CA 1
ATOM 895 C C . ARG A 1 122 ? -5.206 15.396 -8.914 1.00 88.19 122 ARG A C 1
ATOM 897 O O . ARG A 1 122 ? -5.584 14.318 -8.472 1.00 88.19 122 ARG A O 1
ATOM 904 N N . MET A 1 123 ? -5.204 16.513 -8.186 1.00 88.25 123 MET A N 1
ATOM 905 C CA . MET A 1 123 ? -5.693 16.550 -6.807 1.00 88.25 123 MET A CA 1
ATOM 906 C C . MET A 1 123 ? -7.194 16.263 -6.743 1.00 88.25 123 MET A C 1
ATOM 908 O O . MET A 1 123 ? -7.630 15.453 -5.934 1.00 88.25 123 MET A O 1
ATOM 912 N N . ARG A 1 124 ? -7.983 16.878 -7.628 1.00 91.38 124 ARG A N 1
ATOM 913 C CA . ARG A 1 124 ? -9.421 16.624 -7.724 1.00 91.38 124 ARG A CA 1
ATOM 914 C C . ARG A 1 124 ? -9.715 15.149 -8.002 1.00 91.38 124 ARG A C 1
ATOM 916 O O . ARG A 1 124 ? -10.483 14.553 -7.258 1.00 91.38 124 ARG A O 1
ATOM 923 N N . PHE A 1 125 ? -9.046 14.562 -8.994 1.00 93.94 125 PHE A N 1
ATOM 924 C CA . PHE A 1 125 ? -9.200 13.146 -9.331 1.00 93.94 125 PHE A CA 1
ATOM 925 C C . PHE A 1 125 ? -8.838 12.229 -8.156 1.00 93.94 125 PHE A C 1
ATOM 927 O O . PHE A 1 125 ? -9.569 11.289 -7.859 1.00 93.94 125 PHE A O 1
ATOM 934 N N . LEU A 1 126 ? -7.740 12.522 -7.448 1.00 92.38 126 LEU A N 1
ATOM 935 C CA . LEU A 1 126 ? -7.345 11.769 -6.257 1.00 92.38 126 LEU A CA 1
ATOM 936 C C . LEU A 1 126 ? -8.443 11.806 -5.189 1.00 92.38 126 LEU A C 1
ATOM 938 O O . LEU A 1 126 ? -8.809 10.769 -4.654 1.00 92.38 126 LEU A O 1
ATOM 942 N N . LEU A 1 127 ? -8.982 12.985 -4.886 1.00 92.19 127 LEU A N 1
ATOM 943 C CA . LEU A 1 127 ? -10.018 13.144 -3.865 1.00 92.19 127 LEU A CA 1
ATOM 944 C C . LEU A 1 127 ? -11.326 12.443 -4.246 1.00 92.19 127 LEU A C 1
ATOM 946 O O . LEU A 1 127 ? -11.951 11.824 -3.390 1.00 92.19 127 LEU A O 1
ATOM 950 N N . GLU A 1 128 ? -11.721 12.524 -5.517 1.00 96.00 128 GLU A N 1
ATOM 951 C CA . GLU A 1 128 ? -12.874 11.796 -6.056 1.00 96.00 128 GLU A CA 1
ATOM 952 C C . GLU A 1 128 ? -12.648 10.275 -5.960 1.00 96.00 128 GLU A C 1
ATOM 954 O O . GLU A 1 128 ? -13.533 9.562 -5.497 1.00 96.00 128 GLU A O 1
ATOM 959 N N . SER A 1 129 ? -11.435 9.795 -6.255 1.00 96.81 129 SER A N 1
ATOM 960 C CA . SER A 1 129 ? -11.064 8.375 -6.125 1.00 96.81 129 SER A CA 1
ATOM 961 C C . SER A 1 129 ? -11.056 7.895 -4.667 1.00 96.81 129 SER A C 1
ATOM 963 O O . SER A 1 129 ? -11.500 6.793 -4.368 1.00 96.81 129 SER A O 1
ATOM 965 N N . LEU A 1 130 ? -10.575 8.716 -3.726 1.00 96.12 130 LEU A N 1
ATOM 966 C CA . LEU A 1 130 ? -10.610 8.387 -2.295 1.00 96.12 130 LEU A CA 1
ATOM 967 C C . LEU A 1 130 ? -12.040 8.343 -1.752 1.00 96.12 130 LEU A C 1
ATOM 969 O O . LEU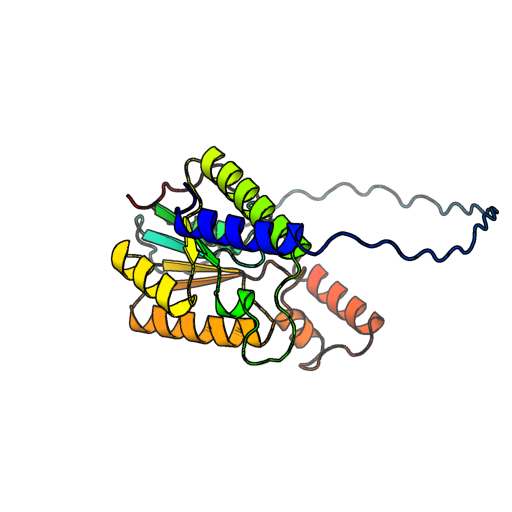 A 1 130 ? -12.331 7.558 -0.852 1.00 96.12 130 LEU A O 1
ATOM 973 N N . LYS A 1 131 ? -12.928 9.187 -2.289 1.00 96.62 131 LYS A N 1
ATOM 974 C CA . LYS A 1 131 ? -14.348 9.170 -1.945 1.00 96.62 131 LYS A CA 1
ATOM 975 C C . LYS A 1 131 ? -15.011 7.878 -2.431 1.00 96.62 131 LYS A C 1
ATOM 977 O O . LYS A 1 131 ? -15.675 7.225 -1.635 1.00 96.62 131 LYS A O 1
ATOM 982 N N . ASP A 1 132 ? -14.779 7.501 -3.685 1.00 97.31 132 ASP A N 1
ATOM 983 C CA . ASP A 1 132 ? -15.265 6.240 -4.263 1.00 97.31 132 ASP A CA 1
ATOM 984 C C . ASP A 1 132 ? -14.751 5.011 -3.487 1.00 97.31 132 ASP A C 1
ATOM 986 O O . ASP A 1 132 ? -15.508 4.090 -3.170 1.00 97.31 132 ASP A O 1
ATOM 990 N N . LEU A 1 133 ? -13.480 5.041 -3.065 1.00 96.94 133 LEU A N 1
ATOM 991 C CA . LEU A 1 133 ? -12.901 3.999 -2.220 1.00 96.94 133 LEU A CA 1
ATOM 992 C C . LEU A 1 133 ? -13.573 3.916 -0.838 1.00 96.94 133 LEU A C 1
ATOM 994 O O . LEU A 1 133 ? -13.865 2.812 -0.384 1.00 96.94 133 LEU A O 1
ATOM 998 N N . ASP A 1 134 ? -13.826 5.043 -0.160 1.00 96.50 134 ASP A N 1
ATOM 999 C CA . ASP A 1 134 ? -14.537 5.053 1.133 1.00 96.50 134 ASP A CA 1
ATOM 1000 C C . ASP A 1 134 ? -15.969 4.517 0.988 1.00 96.50 134 ASP A C 1
ATOM 1002 O O . ASP A 1 134 ? -16.412 3.728 1.819 1.00 96.50 134 ASP A O 1
ATOM 1006 N N . GLU A 1 135 ? -16.683 4.896 -0.076 1.00 96.69 135 GLU A N 1
ATOM 1007 C CA . GLU A 1 135 ? -18.027 4.383 -0.377 1.00 96.69 135 GLU A CA 1
ATOM 1008 C C . GLU A 1 135 ? -18.004 2.861 -0.600 1.00 96.69 135 GLU A C 1
ATOM 1010 O O . GLU A 1 135 ? -18.792 2.133 0.011 1.00 96.69 135 GLU A O 1
ATOM 1015 N N . SER A 1 136 ? -17.036 2.367 -1.375 1.00 96.12 136 SER A N 1
ATOM 1016 C CA . SER A 1 136 ? -16.836 0.934 -1.619 1.00 96.12 136 SER A CA 1
ATOM 1017 C C . SER A 1 136 ? -16.473 0.159 -0.343 1.00 96.12 136 SER A C 1
ATOM 1019 O O . SER A 1 136 ? -16.993 -0.929 -0.107 1.00 96.12 136 SER A O 1
ATOM 1021 N N . LEU A 1 137 ? -15.616 0.715 0.520 1.00 95.25 137 LEU A N 1
ATOM 1022 C CA . LEU A 1 137 ? -15.250 0.107 1.807 1.00 95.25 137 LEU A CA 1
ATOM 1023 C C . LEU A 1 137 ? -16.433 0.073 2.783 1.00 95.25 137 LEU A C 1
ATOM 1025 O O . LEU A 1 137 ? -16.629 -0.926 3.478 1.00 95.25 137 LEU A O 1
ATOM 1029 N N . ARG A 1 138 ? -17.243 1.137 2.823 1.00 94.75 138 ARG A N 1
ATOM 1030 C CA . ARG A 1 138 ? -18.456 1.213 3.652 1.00 94.75 138 ARG A CA 1
ATOM 1031 C C . ARG A 1 138 ? -19.506 0.196 3.235 1.00 94.75 138 ARG A C 1
ATOM 1033 O O . ARG A 1 138 ? -20.142 -0.389 4.107 1.00 94.75 138 ARG A O 1
ATOM 1040 N N . ALA A 1 139 ? -19.654 -0.053 1.934 1.00 94.69 139 ALA A N 1
ATOM 1041 C CA . ALA A 1 139 ? -20.542 -1.100 1.430 1.00 94.69 139 ALA A CA 1
ATOM 1042 C C . ALA A 1 139 ? -20.158 -2.502 1.948 1.00 94.69 139 ALA A C 1
ATOM 1044 O O . ALA A 1 139 ? -21.022 -3.367 2.061 1.00 94.69 139 ALA A O 1
ATOM 1045 N N . LEU A 1 140 ? -18.889 -2.704 2.323 1.00 93.50 140 LEU A N 1
ATOM 1046 C CA . LEU A 1 140 ? -18.366 -3.943 2.909 1.00 93.50 140 LEU A CA 1
ATOM 1047 C C . LEU A 1 140 ? -18.280 -3.919 4.447 1.00 93.50 140 LEU A C 1
ATOM 1049 O O . LEU A 1 140 ? -17.655 -4.804 5.031 1.00 93.50 140 LEU A O 1
ATOM 1053 N N . GLY A 1 141 ? -18.876 -2.920 5.111 1.00 89.62 141 GLY A N 1
ATOM 1054 C CA . GLY A 1 141 ? -18.879 -2.797 6.575 1.00 89.62 141 GLY A CA 1
ATOM 1055 C C . GLY A 1 141 ? -17.611 -2.182 7.179 1.00 89.62 141 GLY A C 1
ATOM 1056 O O . GLY A 1 141 ? -17.406 -2.271 8.388 1.00 89.62 141 GLY A O 1
ATOM 1057 N N . SER A 1 142 ? -16.763 -1.555 6.360 1.00 93.00 142 SER A N 1
ATOM 1058 C CA . SER A 1 142 ? -15.528 -0.889 6.786 1.00 93.00 142 SER A CA 1
ATOM 1059 C C . SER A 1 142 ? -15.591 0.632 6.551 1.00 93.00 142 SER A C 1
ATOM 1061 O O . SER A 1 142 ? -16.667 1.231 6.492 1.00 93.00 142 SER A O 1
ATOM 1063 N N . GLY A 1 143 ? -14.441 1.294 6.446 1.00 94.00 143 GLY A N 1
ATOM 1064 C CA . GLY A 1 143 ? -14.337 2.709 6.103 1.00 94.00 143 GLY A CA 1
ATOM 1065 C C . GLY A 1 143 ? -12.889 3.145 5.919 1.00 94.00 143 GLY A C 1
ATOM 1066 O O . GLY A 1 143 ? -11.977 2.516 6.448 1.00 94.00 143 GLY A O 1
ATOM 1067 N N . LEU A 1 144 ? -12.676 4.226 5.168 1.00 96.25 144 LEU A N 1
ATOM 1068 C CA . LEU A 1 144 ? -11.351 4.785 4.914 1.00 96.25 144 LEU A CA 1
ATOM 1069 C C . LEU A 1 144 ? -11.010 5.889 5.920 1.00 96.25 144 LEU A C 1
ATOM 1071 O O . LEU A 1 144 ? -11.689 6.920 5.983 1.00 96.25 144 LEU A O 1
ATOM 1075 N N . GLN A 1 145 ? -9.903 5.732 6.650 1.00 95.88 145 GLN A N 1
ATOM 1076 C CA . GLN A 1 145 ? -9.312 6.832 7.407 1.00 95.88 145 GLN A CA 1
ATOM 1077 C C . GLN A 1 145 ? -8.288 7.582 6.552 1.00 95.88 145 GLN A C 1
ATOM 1079 O O . GLN A 1 145 ? -7.243 7.053 6.185 1.00 95.88 145 GLN A O 1
ATOM 1084 N N . VAL A 1 146 ? -8.564 8.854 6.270 1.00 94.81 146 VAL A N 1
ATOM 1085 C CA . VAL A 1 146 ? -7.614 9.741 5.590 1.00 94.81 146 VAL A CA 1
ATOM 1086 C C . VAL A 1 146 ? -6.905 10.604 6.629 1.00 94.81 146 VAL A C 1
ATOM 1088 O O . VAL A 1 146 ? -7.555 11.378 7.335 1.00 94.81 146 VAL A O 1
ATOM 1091 N N . VAL A 1 147 ? -5.581 10.481 6.706 1.00 93.25 147 VAL A N 1
ATOM 1092 C CA . VAL A 1 147 ? -4.710 11.295 7.570 1.00 93.25 147 VAL A CA 1
ATOM 1093 C C . VAL A 1 147 ? -3.845 12.221 6.726 1.00 93.25 147 VAL A C 1
ATOM 1095 O O . VAL A 1 147 ? -3.514 11.893 5.589 1.00 93.25 147 VAL A O 1
ATOM 1098 N N . THR A 1 148 ? -3.469 13.375 7.271 1.00 89.94 148 THR A N 1
ATOM 1099 C CA . THR A 1 148 ? -2.622 14.355 6.577 1.00 89.94 148 THR A CA 1
ATOM 1100 C C . THR A 1 148 ? -1.324 14.522 7.346 1.00 89.94 148 THR A C 1
ATOM 1102 O O . THR A 1 148 ? -1.351 14.946 8.498 1.00 89.94 148 THR A O 1
ATOM 1105 N N . GLY A 1 149 ? -0.191 14.232 6.713 1.00 88.62 149 GLY A N 1
ATOM 1106 C CA . GLY A 1 149 ? 1.110 14.281 7.373 1.00 88.62 149 GLY A CA 1
ATOM 1107 C C . GLY A 1 149 ? 2.139 13.368 6.722 1.00 88.62 149 GLY A C 1
ATOM 1108 O O . GLY A 1 149 ? 1.869 12.715 5.715 1.00 88.62 149 GLY A O 1
ATOM 1109 N N . GLU A 1 150 ? 3.338 13.347 7.297 1.00 90.19 150 GLU A N 1
ATOM 1110 C CA . GLU A 1 150 ? 4.412 12.465 6.846 1.00 90.19 150 GLU A CA 1
ATOM 1111 C C . GLU A 1 150 ? 4.037 10.995 7.145 1.00 90.19 150 GLU A C 1
ATOM 1113 O O . GLU A 1 150 ? 3.654 10.694 8.281 1.00 90.19 150 GLU A O 1
ATOM 1118 N N . PRO A 1 151 ? 4.107 10.077 6.157 1.00 92.12 151 PRO A N 1
ATOM 1119 C CA . PRO A 1 151 ? 3.591 8.719 6.313 1.00 92.12 151 PRO A CA 1
ATOM 1120 C C . PRO A 1 151 ? 4.185 7.939 7.488 1.00 92.12 151 PRO A C 1
ATOM 1122 O O . PRO A 1 151 ? 3.435 7.287 8.203 1.00 92.12 151 PRO A O 1
ATOM 1125 N N . VAL A 1 152 ? 5.499 7.994 7.727 1.00 93.94 152 VAL A N 1
ATOM 1126 C CA . VAL A 1 152 ? 6.130 7.215 8.807 1.00 93.94 152 VAL A CA 1
ATOM 1127 C C . VAL A 1 152 ? 5.606 7.663 10.173 1.00 93.94 152 VAL A C 1
ATOM 1129 O O . VAL A 1 152 ? 5.264 6.825 11.008 1.00 93.94 152 VAL A O 1
ATOM 1132 N N . GLY A 1 153 ? 5.507 8.972 10.398 1.00 94.19 153 GLY A N 1
ATOM 1133 C CA . GLY A 1 153 ? 4.993 9.562 11.628 1.00 94.19 153 GLY A CA 1
ATOM 1134 C C . GLY A 1 153 ? 3.517 9.255 11.860 1.00 94.19 153 GLY A C 1
ATOM 1135 O O . GLY A 1 153 ? 3.154 8.822 12.953 1.00 94.19 153 GLY A O 1
ATOM 1136 N N . GLU A 1 154 ? 2.671 9.435 10.846 1.00 95.19 154 GLU A N 1
ATOM 1137 C CA . GLU A 1 154 ? 1.231 9.178 10.970 1.00 95.19 154 GLU A CA 1
ATOM 1138 C C . GLU A 1 154 ? 0.924 7.683 11.129 1.00 95.19 154 GLU A C 1
ATOM 1140 O O . GLU A 1 154 ? 0.140 7.311 12.000 1.00 95.19 154 GLU A O 1
ATOM 1145 N N . LEU A 1 155 ? 1.595 6.805 10.373 1.00 96.19 155 LEU A N 1
ATOM 1146 C CA . LEU A 1 155 ? 1.436 5.356 10.529 1.00 96.19 155 LEU A CA 1
ATOM 1147 C C . LEU A 1 155 ? 1.903 4.892 11.911 1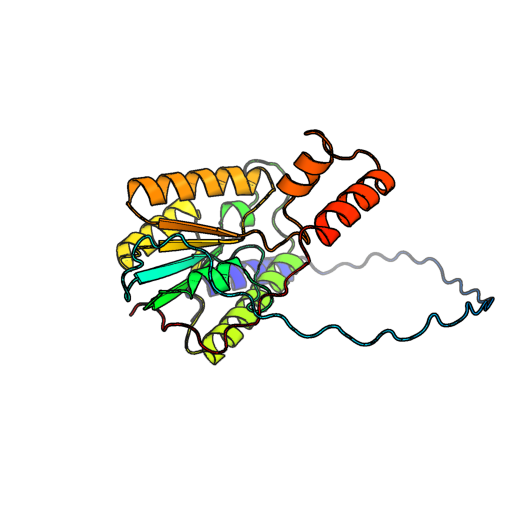.00 96.19 155 LEU A C 1
ATOM 1149 O O . LEU A 1 155 ? 1.224 4.086 12.537 1.00 96.19 155 LEU A O 1
ATOM 1153 N N . LYS A 1 156 ? 3.011 5.431 12.436 1.00 96.25 156 LYS A N 1
ATOM 1154 C CA . LYS A 1 156 ? 3.483 5.098 13.788 1.00 96.25 156 LYS A CA 1
ATOM 1155 C C . LYS A 1 156 ? 2.457 5.461 14.865 1.00 96.25 156 LYS A C 1
ATOM 1157 O O . LYS A 1 156 ? 2.235 4.669 15.783 1.00 96.25 156 LYS A O 1
ATOM 1162 N N . LYS A 1 157 ? 1.841 6.645 14.762 1.00 95.69 157 LYS A N 1
ATOM 1163 C CA . LYS A 1 157 ? 0.782 7.081 15.687 1.00 95.69 157 LYS A CA 1
ATOM 1164 C C . LYS A 1 157 ? -0.406 6.128 15.630 1.00 95.69 157 LYS A C 1
ATOM 1166 O O . LYS A 1 157 ? -0.762 5.568 16.658 1.00 95.69 157 LYS A O 1
ATOM 1171 N N . LEU A 1 158 ? -0.920 5.855 14.430 1.00 95.62 158 LEU A N 1
ATOM 1172 C CA . LEU A 1 158 ? -2.061 4.956 14.236 1.00 95.62 158 LEU A CA 1
ATOM 1173 C C . LEU A 1 158 ? -1.781 3.540 14.734 1.00 95.62 158 LEU A C 1
ATOM 1175 O O . LEU A 1 158 ? -2.625 2.946 15.398 1.00 95.62 158 LEU A O 1
ATOM 1179 N N . CYS A 1 159 ? -0.588 3.008 14.463 1.00 95.50 159 CYS A N 1
ATOM 1180 C CA . CYS A 1 159 ? -0.201 1.696 14.964 1.00 95.50 159 CYS A CA 1
ATOM 1181 C C . CYS A 1 159 ? -0.220 1.634 16.496 1.00 95.50 159 CYS A C 1
ATOM 1183 O O . CYS A 1 159 ? -0.640 0.627 17.061 1.00 95.50 159 CYS A O 1
ATOM 1185 N N . THR A 1 160 ? 0.203 2.714 17.159 1.00 94.38 160 THR A N 1
ATOM 1186 C CA . THR A 1 160 ? 0.214 2.809 18.624 1.00 94.38 160 THR A CA 1
ATOM 1187 C C . THR A 1 160 ? -1.202 2.975 19.179 1.00 94.38 160 THR A C 1
ATOM 1189 O O . THR A 1 160 ? -1.590 2.254 20.090 1.00 94.38 160 THR A O 1
ATOM 1192 N N . GLU A 1 161 ? -1.985 3.896 18.615 1.00 94.62 161 GLU A N 1
ATOM 1193 C CA . GLU A 1 161 ? -3.349 4.216 19.057 1.00 94.62 161 GLU A CA 1
ATOM 1194 C C . GLU A 1 161 ? -4.298 3.021 18.920 1.00 94.62 161 GLU A C 1
ATOM 1196 O O . GLU A 1 161 ? -5.101 2.758 19.811 1.00 94.62 161 GLU A O 1
ATOM 1201 N N . LEU A 1 162 ? -4.179 2.266 17.826 1.00 93.31 162 LEU A N 1
ATOM 1202 C CA . LEU A 1 162 ? -5.073 1.151 17.510 1.00 93.31 162 LEU A CA 1
ATOM 1203 C C . LEU A 1 162 ? -4.534 -0.211 17.991 1.00 93.31 162 LEU A C 1
ATOM 1205 O O . LEU A 1 162 ? -5.207 -1.234 17.822 1.00 93.31 162 LEU A O 1
ATOM 1209 N N . ASN A 1 163 ? -3.346 -0.237 18.609 1.00 94.25 163 ASN A N 1
ATOM 1210 C CA . ASN A 1 163 ? -2.624 -1.449 19.010 1.00 94.25 163 ASN A CA 1
ATOM 1211 C C . ASN A 1 163 ? -2.506 -2.455 17.848 1.00 94.25 163 ASN A C 1
ATOM 1213 O O . ASN A 1 163 ? -2.975 -3.591 17.926 1.00 94.25 163 ASN A O 1
ATOM 1217 N N . VAL A 1 164 ? -1.955 -1.985 16.730 1.00 95.38 164 VAL A N 1
ATOM 1218 C CA . VAL A 1 164 ? -1.813 -2.752 15.487 1.00 95.38 164 VAL A CA 1
ATOM 1219 C C . VAL A 1 164 ? -0.698 -3.778 15.629 1.00 95.38 164 VAL A C 1
ATOM 1221 O O . VAL A 1 164 ? 0.420 -3.442 16.006 1.00 95.38 164 VAL A O 1
ATOM 1224 N N . GLU A 1 165 ? -0.987 -5.017 15.247 1.00 95.88 165 GLU A N 1
ATOM 1225 C CA . GLU A 1 165 ? -0.015 -6.118 15.241 1.00 95.88 165 GLU A CA 1
ATOM 1226 C C . GLU A 1 165 ? 0.599 -6.323 13.854 1.00 95.88 165 GLU A C 1
ATOM 1228 O O . GLU A 1 165 ? 1.707 -6.842 13.724 1.00 95.88 165 GLU A O 1
ATOM 1233 N N . ARG A 1 166 ? -0.113 -5.886 12.810 1.00 96.06 166 ARG A N 1
ATOM 1234 C CA . ARG A 1 166 ? 0.281 -6.082 11.421 1.00 96.06 166 ARG A CA 1
ATOM 1235 C C . ARG A 1 166 ? 0.004 -4.860 10.562 1.00 96.06 166 ARG A C 1
ATOM 1237 O O . ARG A 1 166 ? -1.083 -4.294 10.607 1.00 96.06 166 ARG A O 1
ATOM 1244 N N . ILE A 1 167 ? 0.948 -4.499 9.708 1.00 97.00 167 ILE A N 1
ATOM 1245 C CA . ILE A 1 167 ? 0.782 -3.458 8.698 1.00 97.00 167 ILE A CA 1
ATOM 1246 C C . ILE A 1 167 ? 0.980 -4.047 7.299 1.00 97.00 167 ILE A C 1
ATOM 1248 O O . ILE A 1 167 ? 1.892 -4.843 7.068 1.00 97.00 167 ILE A O 1
ATOM 1252 N N . ALA A 1 168 ? 0.115 -3.670 6.359 1.00 96.88 168 ALA A N 1
ATOM 1253 C CA . ALA A 1 168 ? 0.156 -4.179 4.993 1.00 96.88 168 ALA A CA 1
ATOM 1254 C C . ALA A 1 168 ? -0.006 -3.078 3.939 1.00 96.88 168 ALA A C 1
ATOM 1256 O O . ALA A 1 168 ? -0.768 -2.131 4.143 1.00 96.88 168 ALA A O 1
ATOM 1257 N N . TRP A 1 169 ? 0.702 -3.205 2.811 1.00 96.62 169 TRP A N 1
ATOM 1258 C CA . TRP A 1 169 ? 0.595 -2.299 1.659 1.00 96.62 169 TRP A CA 1
ATOM 1259 C C . TRP A 1 169 ? 1.078 -2.950 0.351 1.00 96.62 169 TRP A C 1
ATOM 1261 O O . TRP A 1 169 ? 1.879 -3.880 0.364 1.00 96.62 169 TRP A O 1
ATOM 1271 N N . GLU A 1 170 ? 0.628 -2.424 -0.791 1.00 95.19 170 GLU A N 1
ATOM 1272 C CA . GLU A 1 170 ? 1.128 -2.804 -2.127 1.00 95.19 170 GLU A CA 1
ATOM 1273 C C . GLU A 1 170 ? 2.583 -2.382 -2.302 1.00 95.19 170 GLU A C 1
ATOM 1275 O O . GLU A 1 170 ? 2.870 -1.216 -2.071 1.00 95.19 170 GLU A O 1
ATOM 1280 N N . SER A 1 171 ? 3.483 -3.273 -2.728 1.00 92.19 171 SER A N 1
ATOM 1281 C CA . SER A 1 171 ? 4.911 -2.987 -2.951 1.00 92.19 171 SER A CA 1
ATOM 1282 C C . SER A 1 171 ? 5.136 -1.894 -4.006 1.00 92.19 171 SER A C 1
ATOM 1284 O O . SER A 1 171 ? 4.332 -1.720 -4.910 1.00 92.19 171 SER A O 1
ATOM 1286 N N . GLU A 1 172 ? 6.237 -1.148 -3.909 1.00 87.44 172 GLU A N 1
ATOM 1287 C CA . GLU A 1 172 ? 6.570 -0.053 -4.828 1.00 87.44 172 GLU A CA 1
ATOM 1288 C C . GLU A 1 172 ? 7.959 -0.238 -5.426 1.00 87.44 172 GLU A C 1
ATOM 1290 O O . GLU A 1 172 ? 8.866 -0.761 -4.786 1.00 87.44 172 GLU A O 1
ATOM 1295 N N . THR A 1 173 ? 8.126 0.219 -6.664 1.00 88.38 173 THR A N 1
ATOM 1296 C CA . THR A 1 173 ? 9.377 0.085 -7.422 1.00 88.38 173 THR A CA 1
ATOM 1297 C C . THR A 1 173 ? 10.086 1.420 -7.628 1.00 88.38 173 THR A C 1
ATOM 1299 O O . THR A 1 173 ? 11.270 1.448 -7.955 1.00 88.38 173 THR A O 1
ATOM 1302 N N . GLU A 1 174 ? 9.384 2.541 -7.447 1.00 86.88 174 GLU A N 1
ATOM 1303 C CA . GLU A 1 174 ? 9.965 3.877 -7.575 1.00 86.88 174 GLU A CA 1
ATOM 1304 C C . GLU A 1 174 ? 10.907 4.220 -6.402 1.00 86.88 174 GLU A C 1
ATOM 1306 O O . GLU A 1 174 ? 10.540 4.004 -5.244 1.00 86.88 174 GLU A O 1
ATOM 1311 N N . PRO A 1 175 ? 12.078 4.845 -6.650 1.00 87.06 175 PRO A N 1
ATOM 1312 C CA . PRO A 1 175 ? 13.076 5.125 -5.610 1.00 87.06 175 PRO A CA 1
ATOM 1313 C C . PRO A 1 175 ? 12.549 5.917 -4.407 1.00 87.06 175 PRO A C 1
ATOM 1315 O O . PRO A 1 175 ? 12.893 5.622 -3.264 1.00 87.06 175 PRO A O 1
ATOM 1318 N N . ILE A 1 176 ? 11.689 6.912 -4.654 1.00 84.75 176 ILE A N 1
ATOM 1319 C CA . ILE A 1 176 ? 11.096 7.742 -3.594 1.00 84.75 176 ILE A CA 1
ATOM 1320 C C . ILE A 1 176 ? 10.200 6.889 -2.689 1.00 84.75 176 ILE A C 1
ATOM 1322 O O . ILE A 1 176 ? 10.244 7.014 -1.465 1.00 84.75 176 ILE A O 1
ATOM 1326 N N . GLY A 1 177 ? 9.398 6.008 -3.287 1.00 86.25 177 GLY A N 1
ATOM 1327 C CA . GLY A 1 177 ? 8.519 5.119 -2.545 1.00 86.25 177 GLY A CA 1
ATOM 1328 C C . GLY A 1 177 ? 9.280 4.021 -1.810 1.00 86.25 177 GLY A C 1
ATOM 1329 O O . GLY A 1 177 ? 8.981 3.782 -0.648 1.00 86.25 177 GLY A O 1
ATOM 1330 N N . LEU A 1 178 ? 10.324 3.451 -2.417 1.00 90.00 178 LEU A N 1
ATOM 1331 C CA . LEU A 1 178 ? 11.219 2.489 -1.763 1.00 90.00 178 LEU A CA 1
ATOM 1332 C C . LEU A 1 178 ? 11.892 3.082 -0.519 1.00 90.00 178 LEU A C 1
ATOM 1334 O O . LEU A 1 178 ? 11.876 2.469 0.544 1.00 90.00 178 LEU A O 1
ATOM 1338 N N . ALA A 1 179 ? 12.434 4.301 -0.615 1.00 90.62 179 ALA A N 1
ATOM 1339 C CA . ALA A 1 179 ? 13.075 4.964 0.520 1.00 90.62 179 ALA A CA 1
ATOM 1340 C C . ALA A 1 179 ? 12.098 5.231 1.679 1.00 90.62 179 ALA A C 1
ATOM 1342 O O . ALA A 1 179 ? 12.489 5.200 2.846 1.00 90.62 179 ALA A O 1
ATOM 1343 N N . ARG A 1 180 ? 10.825 5.500 1.369 1.00 91.12 180 ARG A N 1
ATOM 1344 C CA . ARG A 1 180 ? 9.754 5.612 2.365 1.00 91.12 180 ARG A CA 1
ATOM 1345 C C . ARG A 1 180 ? 9.415 4.248 2.964 1.00 91.12 180 ARG A C 1
ATOM 1347 O O . ARG A 1 180 ? 9.314 4.149 4.182 1.00 91.12 180 ARG A O 1
ATOM 1354 N N . ASP A 1 181 ? 9.282 3.217 2.141 1.00 93.19 181 ASP A N 1
ATOM 1355 C CA . ASP A 1 181 ? 8.887 1.875 2.582 1.00 93.19 181 ASP A CA 1
ATOM 1356 C C . ASP A 1 181 ? 9.931 1.283 3.519 1.00 93.19 181 ASP A C 1
ATOM 1358 O O . ASP A 1 181 ? 9.576 0.806 4.588 1.00 93.19 181 ASP A O 1
ATOM 1362 N N . MET A 1 182 ? 11.219 1.475 3.225 1.00 94.75 182 MET A N 1
ATOM 1363 C CA . MET A 1 182 ? 12.308 1.102 4.133 1.00 94.75 182 MET A CA 1
ATOM 1364 C C . MET A 1 182 ? 12.197 1.777 5.511 1.00 94.75 182 MET A C 1
ATOM 1366 O O . MET A 1 182 ? 12.511 1.166 6.532 1.00 94.75 182 MET A O 1
ATOM 1370 N N . LYS A 1 183 ? 11.747 3.039 5.573 1.00 95.38 183 LYS A N 1
ATOM 1371 C CA . LYS A 1 183 ? 11.541 3.742 6.851 1.00 95.38 183 LYS A CA 1
ATOM 1372 C C . LYS A 1 183 ? 10.325 3.203 7.602 1.00 95.38 183 LYS A C 1
ATOM 1374 O O . LYS A 1 183 ? 10.387 3.074 8.823 1.00 95.38 183 LYS A O 1
ATOM 1379 N N . VAL A 1 184 ? 9.241 2.884 6.892 1.00 95.69 184 VAL A N 1
ATOM 1380 C CA . VAL A 1 184 ? 8.038 2.273 7.482 1.00 95.69 184 VAL A CA 1
ATOM 1381 C C . VAL A 1 184 ? 8.346 0.862 7.987 1.00 95.69 184 VAL A C 1
ATOM 1383 O O . VAL A 1 184 ? 7.977 0.534 9.109 1.00 95.69 184 VAL A O 1
ATOM 1386 N N . GLU A 1 185 ? 9.092 0.061 7.228 1.00 96.62 185 GLU A N 1
ATOM 1387 C CA . GLU A 1 185 ? 9.568 -1.266 7.634 1.00 96.62 185 GLU A CA 1
ATOM 1388 C C . GLU A 1 185 ? 10.456 -1.198 8.879 1.00 96.62 185 GLU A C 1
ATOM 1390 O O . GLU A 1 185 ? 10.261 -1.963 9.823 1.00 96.62 185 GLU A O 1
ATOM 1395 N N . ALA A 1 186 ? 11.404 -0.256 8.924 1.00 97.00 186 ALA A N 1
ATOM 1396 C CA . ALA A 1 186 ? 12.247 -0.047 10.099 1.00 97.00 186 ALA A CA 1
ATOM 1397 C C . ALA A 1 186 ? 11.425 0.368 11.332 1.00 97.00 186 ALA A C 1
ATOM 1399 O O . ALA A 1 186 ? 11.675 -0.125 12.433 1.00 97.00 186 ALA A O 1
ATOM 1400 N N . MET A 1 187 ? 10.429 1.240 11.145 1.00 96.75 187 MET A N 1
ATOM 1401 C CA . MET A 1 187 ? 9.499 1.656 12.197 1.00 96.75 187 MET A CA 1
ATOM 1402 C C . MET A 1 187 ? 8.671 0.472 12.715 1.00 96.75 187 MET A C 1
ATOM 1404 O O . MET A 1 187 ? 8.630 0.251 13.924 1.00 96.75 187 MET A O 1
ATOM 1408 N N . ALA A 1 188 ? 8.081 -0.317 11.814 1.00 96.25 188 ALA A N 1
ATOM 1409 C CA . ALA A 1 188 ? 7.287 -1.492 12.157 1.00 96.25 188 ALA A CA 1
ATOM 1410 C C . ALA A 1 188 ? 8.127 -2.534 12.907 1.00 96.25 188 ALA A C 1
ATOM 1412 O O . ALA A 1 188 ? 7.732 -2.993 13.976 1.00 96.25 188 ALA A O 1
ATOM 1413 N N . LYS A 1 189 ? 9.343 -2.819 12.423 1.00 96.12 189 LYS A N 1
ATOM 1414 C CA . LYS A 1 189 ? 10.283 -3.735 13.080 1.00 96.12 189 LYS A CA 1
ATOM 1415 C C . LYS A 1 189 ? 10.654 -3.274 14.490 1.00 96.12 189 LYS A C 1
ATOM 1417 O O . LYS A 1 189 ? 10.697 -4.096 15.400 1.00 96.12 189 LYS A O 1
ATOM 1422 N N . ALA A 1 190 ? 10.908 -1.979 14.684 1.00 95.56 190 ALA A N 1
ATOM 1423 C CA . ALA A 1 190 ? 11.211 -1.420 16.002 1.00 95.56 190 ALA A CA 1
ATOM 1424 C C . ALA A 1 190 ? 10.019 -1.503 16.974 1.00 95.56 190 ALA A C 1
ATOM 1426 O O . ALA A 1 190 ? 10.226 -1.590 18.181 1.00 95.56 190 ALA A O 1
ATOM 1427 N N . ALA A 1 191 ? 8.791 -1.492 16.452 1.00 93.50 191 ALA A N 1
ATOM 1428 C CA . ALA A 1 191 ? 7.558 -1.628 17.222 1.00 93.50 191 ALA A CA 1
ATOM 1429 C C . ALA A 1 191 ? 7.068 -3.085 17.365 1.00 93.50 191 ALA A C 1
ATOM 1431 O O . ALA A 1 191 ? 6.045 -3.313 18.002 1.00 93.50 191 ALA A O 1
ATOM 1432 N N . GLY A 1 192 ? 7.771 -4.069 16.787 1.00 95.38 192 GLY A N 1
ATOM 1433 C CA . GLY A 1 192 ? 7.354 -5.477 16.809 1.00 95.38 192 GLY A CA 1
ATOM 1434 C C . GLY A 1 192 ? 6.137 -5.794 15.930 1.00 95.38 192 GLY A C 1
ATOM 1435 O O . GLY A 1 192 ? 5.469 -6.795 16.163 1.00 95.38 192 GLY A O 1
ATOM 1436 N N . ILE A 1 193 ? 5.847 -4.951 14.937 1.00 96.38 193 ILE A N 1
ATOM 1437 C CA . ILE A 1 193 ? 4.699 -5.075 14.033 1.00 96.38 193 ILE A CA 1
ATOM 1438 C C . ILE A 1 193 ? 5.106 -5.897 12.805 1.00 96.38 193 ILE A C 1
ATOM 1440 O O . ILE A 1 193 ? 6.125 -5.618 12.167 1.00 96.38 193 ILE A O 1
ATOM 1444 N N . GLU A 1 194 ? 4.295 -6.892 12.447 1.00 96.38 194 GLU A N 1
ATOM 1445 C CA . GLU A 1 194 ? 4.479 -7.699 11.239 1.00 96.38 194 GLU A CA 1
ATOM 1446 C C . GLU A 1 194 ? 4.225 -6.855 9.979 1.00 96.38 194 GLU A C 1
ATOM 1448 O O . GLU A 1 194 ? 3.212 -6.164 9.875 1.00 96.38 194 GLU A O 1
ATOM 1453 N N . VAL A 1 195 ? 5.127 -6.929 8.998 1.00 96.69 195 VAL A N 1
ATOM 1454 C CA . VAL A 1 195 ? 4.982 -6.243 7.706 1.00 96.69 195 VAL A CA 1
ATOM 1455 C C . VAL A 1 195 ? 4.584 -7.238 6.623 1.00 96.69 195 VAL A C 1
ATOM 1457 O O . VAL A 1 195 ? 5.253 -8.253 6.437 1.00 96.69 195 VAL A O 1
ATOM 1460 N N . MET A 1 196 ? 3.553 -6.903 5.847 1.00 95.50 196 MET A N 1
ATOM 1461 C CA . MET A 1 196 ? 3.165 -7.659 4.657 1.00 95.50 196 MET A CA 1
ATOM 1462 C C . MET A 1 196 ? 3.110 -6.775 3.417 1.00 95.50 196 MET A C 1
ATOM 1464 O O . MET A 1 196 ? 2.410 -5.766 3.387 1.00 95.50 196 MET A O 1
ATOM 1468 N N . THR A 1 197 ? 3.793 -7.194 2.358 1.00 94.75 197 THR A N 1
ATOM 1469 C CA . THR A 1 197 ? 3.740 -6.515 1.064 1.00 94.75 197 THR A CA 1
ATOM 1470 C C . THR A 1 197 ? 3.551 -7.519 -0.058 1.00 94.75 197 THR A C 1
ATOM 1472 O O . THR A 1 197 ? 4.089 -8.622 -0.002 1.00 94.75 197 THR A O 1
ATOM 1475 N N . GLU A 1 198 ? 2.769 -7.140 -1.065 1.00 94.19 198 GLU A N 1
ATOM 1476 C CA . GLU A 1 198 ? 2.611 -7.898 -2.308 1.00 94.19 198 GLU A CA 1
ATOM 1477 C C . GLU A 1 198 ? 2.716 -6.961 -3.509 1.00 94.19 198 GLU A C 1
ATOM 1479 O O . GLU A 1 198 ? 2.369 -5.779 -3.429 1.00 94.19 198 GLU A O 1
ATOM 1484 N N . VAL A 1 199 ? 3.191 -7.484 -4.636 1.00 93.12 199 VAL A N 1
ATOM 1485 C CA . VAL A 1 199 ? 3.196 -6.748 -5.906 1.00 93.12 199 VAL A CA 1
ATOM 1486 C C . VAL A 1 199 ? 1.766 -6.680 -6.442 1.00 93.12 199 VAL A C 1
ATOM 1488 O O . VAL A 1 199 ? 1.069 -7.690 -6.465 1.00 93.12 199 VAL A O 1
ATOM 1491 N N . GLY A 1 200 ? 1.328 -5.493 -6.864 1.00 91.00 200 GLY A N 1
ATOM 1492 C CA . GLY A 1 200 ? -0.028 -5.299 -7.390 1.00 91.00 200 GLY A CA 1
ATOM 1493 C C . GLY A 1 200 ? -0.165 -4.253 -8.497 1.00 91.00 200 GLY A C 1
ATOM 1494 O O . GLY A 1 200 ? -1.207 -4.205 -9.146 1.00 91.00 200 GLY A O 1
ATOM 1495 N N . HIS A 1 201 ? 0.849 -3.417 -8.751 1.00 91.56 201 HIS A N 1
ATOM 1496 C CA . HIS A 1 201 ? 0.782 -2.362 -9.775 1.00 91.56 201 HIS A CA 1
ATOM 1497 C C . HIS A 1 201 ? 1.459 -2.737 -11.098 1.00 91.56 201 HIS A C 1
ATOM 1499 O O . HIS A 1 201 ? 1.313 -2.012 -12.082 1.00 91.56 201 HIS A O 1
ATOM 1505 N N . THR A 1 202 ? 2.198 -3.848 -11.141 1.00 92.75 202 THR A N 1
ATOM 1506 C CA . THR A 1 202 ? 2.784 -4.418 -12.361 1.00 92.75 202 THR A CA 1
ATOM 1507 C C . THR A 1 202 ? 2.151 -5.768 -12.670 1.00 92.75 202 THR A C 1
ATOM 1509 O O . THR A 1 202 ? 1.768 -6.497 -11.761 1.00 92.75 202 THR A O 1
ATOM 1512 N N . LEU A 1 203 ? 2.076 -6.127 -13.957 1.00 92.44 203 LEU A N 1
ATOM 1513 C CA . LEU A 1 203 ? 1.522 -7.421 -14.382 1.00 92.44 203 LEU A CA 1
ATOM 1514 C C . LEU A 1 203 ? 2.301 -8.605 -13.795 1.00 92.44 203 LEU A C 1
ATOM 1516 O O . LEU A 1 203 ? 1.718 -9.609 -13.419 1.00 92.44 203 LEU A O 1
ATOM 1520 N N . VAL A 1 204 ? 3.624 -8.485 -13.713 1.00 91.50 204 VAL A N 1
ATOM 1521 C CA . VAL A 1 204 ? 4.514 -9.478 -13.102 1.00 91.50 204 VAL A CA 1
ATOM 1522 C C . VAL A 1 204 ? 5.479 -8.771 -12.160 1.00 91.50 204 VAL A C 1
ATOM 1524 O O . VAL A 1 204 ? 5.767 -7.587 -12.354 1.00 91.50 204 VAL A O 1
ATOM 1527 N N . ASP A 1 205 ? 6.004 -9.482 -11.162 1.00 91.81 205 ASP A N 1
ATOM 1528 C CA . ASP A 1 205 ? 7.066 -8.952 -10.303 1.00 91.81 205 ASP A CA 1
ATOM 1529 C C . ASP A 1 205 ? 8.312 -8.625 -11.157 1.00 91.81 205 ASP A C 1
ATOM 1531 O O . ASP A 1 205 ? 8.884 -9.527 -11.786 1.00 91.81 205 ASP A O 1
ATOM 1535 N N . PRO A 1 206 ? 8.780 -7.361 -11.185 1.00 92.12 206 PRO A N 1
ATOM 1536 C CA . PRO A 1 206 ? 9.975 -6.977 -11.930 1.00 92.12 206 PRO A CA 1
ATOM 1537 C C . PRO A 1 206 ? 11.233 -7.761 -11.538 1.00 92.12 206 PRO A C 1
ATOM 1539 O O . PRO A 1 206 ? 12.134 -7.916 -12.361 1.00 92.12 206 PRO A O 1
ATOM 1542 N N . LYS A 1 207 ? 11.305 -8.305 -10.315 1.00 91.94 207 LYS A N 1
ATOM 1543 C CA . LYS A 1 207 ? 12.412 -9.171 -9.881 1.00 91.94 207 LYS A CA 1
ATOM 1544 C C . LYS A 1 207 ? 12.448 -10.487 -10.658 1.00 91.94 207 LYS A C 1
ATOM 1546 O O . LYS A 1 207 ? 13.536 -10.978 -10.959 1.00 91.94 207 LYS A O 1
ATOM 1551 N N . LEU A 1 208 ? 11.288 -11.042 -11.018 1.00 93.06 208 LEU A N 1
ATOM 1552 C CA . LEU A 1 208 ? 11.202 -12.256 -11.837 1.00 93.06 208 LEU A CA 1
ATOM 1553 C C . LEU A 1 208 ? 11.676 -11.988 -13.264 1.00 93.06 208 LEU A C 1
ATOM 1555 O O . LEU A 1 208 ? 12.455 -12.770 -13.803 1.00 93.06 208 LEU A O 1
ATOM 1559 N N . LEU A 1 209 ? 11.284 -10.848 -13.839 1.00 93.38 209 LEU A N 1
ATOM 1560 C CA . LEU A 1 209 ? 11.769 -10.416 -15.153 1.00 93.38 209 LEU A CA 1
ATOM 1561 C C . LEU A 1 209 ? 13.281 -10.185 -15.160 1.00 93.38 209 LEU A C 1
ATOM 1563 O O . LEU A 1 209 ? 13.966 -10.599 -16.091 1.00 93.38 209 LEU A O 1
ATOM 1567 N N . LEU A 1 210 ? 13.819 -9.556 -14.112 1.00 94.19 210 LEU A N 1
ATOM 1568 C CA . LEU A 1 210 ? 15.256 -9.329 -13.991 1.00 94.19 210 LEU A CA 1
ATOM 1569 C C . LEU A 1 210 ? 16.029 -10.649 -13.877 1.00 94.19 210 LEU A C 1
ATOM 1571 O O . LEU A 1 210 ? 17.103 -10.782 -14.460 1.00 94.19 210 LEU A O 1
ATOM 1575 N N . LYS A 1 211 ? 15.477 -11.628 -13.150 1.00 94.62 211 LYS A N 1
ATOM 1576 C CA . LYS A 1 211 ? 16.050 -12.972 -13.033 1.00 94.62 211 LYS A CA 1
ATOM 1577 C C . LYS A 1 211 ? 16.041 -13.709 -14.374 1.00 94.62 211 LYS A C 1
ATOM 1579 O O . LYS A 1 211 ? 17.058 -14.299 -14.724 1.00 94.62 211 LYS A O 1
ATOM 1584 N N . GLU A 1 212 ? 14.937 -13.644 -15.119 1.00 92.62 212 GLU A N 1
ATOM 1585 C CA . GLU A 1 212 ? 14.837 -14.239 -16.461 1.00 92.62 212 GLU A CA 1
ATOM 1586 C C . GLU A 1 212 ? 15.862 -13.622 -17.422 1.00 92.62 212 GLU A C 1
ATOM 1588 O O . GLU A 1 212 ? 16.531 -14.333 -18.161 1.00 92.62 212 GLU A O 1
ATOM 1593 N N . ALA A 1 213 ? 16.064 -12.306 -17.338 1.00 92.19 213 ALA A N 1
ATOM 1594 C CA . ALA A 1 213 ? 17.013 -11.565 -18.163 1.00 92.19 213 ALA A CA 1
ATOM 1595 C C . ALA A 1 213 ? 18.485 -11.671 -17.692 1.00 92.19 213 ALA A C 1
ATOM 1597 O O . ALA A 1 213 ? 19.328 -10.851 -18.066 1.00 92.19 213 ALA A O 1
ATOM 1598 N N . GLY A 1 214 ? 18.822 -12.645 -16.839 1.00 92.94 214 GLY A N 1
ATOM 1599 C CA . GLY A 1 214 ? 20.199 -12.879 -16.388 1.00 92.94 214 GLY A CA 1
ATOM 1600 C C . GLY A 1 214 ? 20.762 -11.783 -15.476 1.00 92.94 214 GLY A C 1
ATOM 1601 O O . GLY A 1 214 ? 21.969 -11.542 -15.459 1.00 92.94 214 GLY A O 1
ATOM 1602 N N . GLY A 1 215 ? 19.901 -11.089 -14.729 1.00 93.25 215 GLY A N 1
ATOM 1603 C CA . GLY A 1 215 ? 20.288 -10.058 -13.762 1.00 93.25 215 GLY A CA 1
ATOM 1604 C C . GLY A 1 215 ? 20.438 -8.650 -14.343 1.00 93.25 215 GLY A C 1
ATOM 1605 O O . GLY A 1 215 ? 20.774 -7.729 -13.598 1.00 93.25 215 GLY A O 1
ATOM 1606 N N . LYS A 1 216 ? 20.179 -8.449 -15.642 1.00 92.44 216 LYS A N 1
ATOM 1607 C CA . LYS A 1 216 ? 20.194 -7.127 -16.291 1.00 92.44 216 LYS A CA 1
ATOM 1608 C C . LYS A 1 216 ? 18.839 -6.833 -16.935 1.00 92.44 216 LYS A C 1
ATOM 1610 O O . LYS A 1 216 ? 18.266 -7.726 -17.550 1.00 92.44 216 LYS A O 1
ATOM 1615 N N . PRO A 1 217 ? 18.302 -5.607 -16.818 1.00 91.94 217 PRO A N 1
ATOM 1616 C CA . PRO A 1 217 ? 17.022 -5.280 -17.429 1.00 91.94 217 PRO A CA 1
ATOM 1617 C C . PRO A 1 217 ? 17.109 -5.375 -18.956 1.00 91.94 217 PRO A C 1
ATOM 1619 O O . PRO A 1 217 ? 18.127 -5.032 -19.561 1.00 91.94 217 PRO A O 1
ATOM 1622 N N . SER A 1 218 ? 16.023 -5.827 -19.581 1.00 92.19 218 SER A N 1
ATOM 1623 C CA . SER A 1 218 ? 15.914 -5.860 -21.042 1.00 92.19 218 SER A CA 1
ATOM 1624 C C . SER A 1 218 ? 15.918 -4.437 -21.596 1.00 92.19 218 SER A C 1
ATOM 1626 O O . SER A 1 218 ? 15.121 -3.605 -21.171 1.00 92.19 218 SER A O 1
ATOM 1628 N N . ILE A 1 219 ? 16.820 -4.158 -22.538 1.00 94.50 219 ILE A N 1
ATOM 1629 C CA . ILE A 1 219 ? 16.995 -2.815 -23.117 1.00 94.50 219 ILE A CA 1
ATOM 1630 C C . ILE A 1 219 ? 16.130 -2.573 -24.359 1.00 94.50 219 ILE A C 1
ATOM 1632 O O . ILE A 1 219 ? 15.940 -1.428 -24.758 1.00 94.50 219 ILE A O 1
ATOM 1636 N N . THR A 1 220 ? 15.603 -3.636 -24.974 1.00 96.75 220 THR A N 1
ATOM 1637 C CA . THR A 1 220 ? 14.652 -3.548 -26.089 1.00 96.75 220 THR A CA 1
ATOM 1638 C C . THR A 1 220 ? 13.295 -4.092 -25.659 1.00 96.75 220 THR A C 1
ATOM 1640 O O . THR A 1 220 ? 13.208 -5.007 -24.835 1.00 96.75 220 THR A O 1
ATOM 1643 N N . TYR A 1 221 ? 12.227 -3.551 -26.248 1.00 96.56 221 TYR A N 1
ATOM 1644 C CA . TYR A 1 221 ? 10.869 -4.017 -25.973 1.00 96.56 221 TYR A CA 1
ATOM 1645 C C . TYR A 1 221 ? 10.639 -5.457 -26.460 1.00 96.56 221 TYR A C 1
ATOM 1647 O O . TYR A 1 221 ? 9.997 -6.232 -25.765 1.00 96.56 221 TYR A O 1
ATOM 1655 N N . SER A 1 222 ? 11.229 -5.851 -27.596 1.00 96.94 222 SER A N 1
ATOM 1656 C CA . SER A 1 222 ? 11.110 -7.223 -28.116 1.00 96.94 222 SER A CA 1
ATOM 1657 C C . SER A 1 222 ? 11.689 -8.250 -27.143 1.00 96.94 222 SER A C 1
ATOM 1659 O O . SER A 1 222 ? 11.000 -9.187 -26.761 1.00 96.94 222 SER A O 1
ATOM 1661 N N . THR A 1 223 ? 12.918 -8.030 -26.664 1.00 95.69 223 THR A N 1
ATOM 1662 C CA . THR A 1 223 ? 13.551 -8.925 -25.684 1.00 95.69 223 THR A CA 1
ATOM 1663 C C . THR A 1 223 ? 12.783 -8.940 -24.361 1.00 95.69 223 THR A C 1
ATOM 1665 O O . THR A 1 223 ? 12.673 -9.978 -23.714 1.00 95.69 223 THR A O 1
ATOM 1668 N N . PHE A 1 224 ? 12.210 -7.799 -23.962 1.00 96.56 224 PHE A N 1
ATOM 1669 C CA . PHE A 1 224 ? 11.301 -7.752 -22.821 1.00 96.56 224 PHE A CA 1
ATOM 1670 C C . PHE A 1 224 ? 10.064 -8.636 -23.039 1.00 96.56 224 PHE A C 1
ATOM 1672 O O . PHE A 1 224 ? 9.705 -9.375 -22.127 1.00 96.56 224 PHE A O 1
ATOM 1679 N N . CYS A 1 225 ? 9.428 -8.599 -24.215 1.00 96.31 225 CYS A N 1
ATOM 1680 C CA . CYS A 1 225 ? 8.264 -9.432 -24.533 1.00 96.31 225 CYS A CA 1
ATOM 1681 C C . CYS A 1 225 ? 8.584 -10.931 -24.486 1.00 96.31 225 CYS A C 1
ATOM 1683 O O . CYS A 1 225 ? 7.759 -11.703 -23.992 1.00 96.31 225 CYS A O 1
ATOM 1685 N N . ASP A 1 226 ? 9.772 -11.335 -24.935 1.00 95.62 226 ASP A N 1
ATOM 1686 C CA . ASP A 1 226 ? 10.219 -12.731 -24.877 1.00 95.62 226 ASP A CA 1
ATOM 1687 C C . ASP A 1 226 ? 10.360 -13.196 -23.419 1.00 95.62 226 ASP A C 1
ATOM 1689 O O . ASP A 1 226 ? 9.734 -14.174 -22.997 1.00 95.62 226 ASP A O 1
ATOM 1693 N N . HIS A 1 227 ? 11.096 -12.432 -22.603 1.00 95.25 227 HIS A N 1
ATOM 1694 C CA . HIS A 1 227 ? 11.248 -12.718 -21.174 1.00 95.25 227 HIS A CA 1
ATOM 1695 C C . HIS A 1 227 ? 9.908 -12.673 -20.427 1.00 95.25 227 HIS A C 1
ATOM 1697 O O . HIS A 1 227 ? 9.629 -13.537 -19.597 1.00 95.25 227 HIS A O 1
ATOM 1703 N N . PHE A 1 228 ? 9.053 -11.695 -20.729 1.00 95.94 228 PHE A N 1
ATOM 1704 C CA . PHE A 1 228 ? 7.717 -11.580 -20.150 1.00 95.94 228 PHE A CA 1
ATOM 1705 C C . PHE A 1 228 ? 6.869 -12.808 -20.465 1.00 95.94 228 PHE A C 1
ATOM 1707 O O . PHE A 1 228 ? 6.273 -13.388 -19.558 1.00 95.94 228 PHE A O 1
ATOM 1714 N N . SER A 1 229 ? 6.870 -13.250 -21.723 1.00 95.38 229 SER A N 1
ATOM 1715 C CA . SER A 1 229 ? 6.149 -14.449 -22.140 1.00 95.38 229 SER A CA 1
ATOM 1716 C C . SER A 1 229 ? 6.634 -15.661 -21.353 1.00 95.38 229 SER A C 1
ATOM 1718 O O . SER A 1 229 ? 5.816 -16.380 -20.786 1.00 95.38 229 SER A O 1
ATOM 1720 N N . HIS A 1 230 ? 7.946 -15.863 -21.224 1.00 94.50 230 HIS A N 1
ATOM 1721 C CA . HIS A 1 230 ? 8.494 -16.965 -20.429 1.00 94.50 230 HIS A CA 1
ATOM 1722 C C . HIS A 1 230 ? 8.072 -16.906 -18.957 1.00 94.50 230 HIS A C 1
ATOM 1724 O O . HIS A 1 230 ? 7.678 -17.924 -18.381 1.00 94.50 230 HIS A O 1
ATOM 1730 N N . VAL A 1 231 ? 8.131 -15.721 -18.344 1.00 94.62 231 VAL A N 1
ATOM 1731 C CA . VAL A 1 231 ? 7.747 -15.529 -16.941 1.00 94.62 231 VAL A CA 1
ATOM 1732 C C . VAL A 1 231 ? 6.267 -15.833 -16.733 1.00 94.62 231 VAL A C 1
ATOM 1734 O O . VAL A 1 231 ? 5.952 -16.572 -15.803 1.00 94.62 231 VAL A O 1
ATOM 1737 N N . VAL A 1 232 ? 5.381 -15.337 -17.602 1.00 94.12 232 VAL A N 1
ATOM 1738 C CA . VAL A 1 232 ? 3.927 -15.556 -17.503 1.00 94.12 232 VAL A CA 1
ATOM 1739 C C . VAL A 1 232 ? 3.547 -17.014 -17.759 1.00 94.12 232 VAL A C 1
ATOM 1741 O O . VAL A 1 232 ? 2.687 -17.544 -17.064 1.00 94.12 232 VAL A O 1
ATOM 1744 N N . HIS A 1 233 ? 4.205 -17.706 -18.695 1.00 93.56 233 HIS A N 1
ATOM 1745 C CA . HIS A 1 233 ? 3.957 -19.139 -18.908 1.00 93.56 233 HIS A CA 1
ATOM 1746 C C . HIS A 1 233 ? 4.319 -19.974 -17.671 1.00 93.56 233 HIS A C 1
ATOM 1748 O O . HIS A 1 233 ? 3.649 -20.960 -17.375 1.00 93.56 233 HIS A O 1
ATOM 1754 N N . ARG A 1 234 ? 5.371 -19.586 -16.936 1.00 92.12 234 ARG A N 1
ATOM 1755 C CA . ARG A 1 234 ? 5.792 -20.266 -15.698 1.00 92.12 234 ARG A CA 1
ATOM 1756 C C . ARG A 1 234 ? 5.006 -19.817 -14.466 1.00 92.12 234 ARG A C 1
ATOM 1758 O O . ARG A 1 234 ? 4.872 -20.589 -13.524 1.00 92.12 234 ARG A O 1
ATOM 1765 N N . ASN A 1 235 ? 4.517 -18.580 -14.467 1.00 89.50 235 ASN A N 1
ATOM 1766 C CA . ASN A 1 235 ? 3.794 -17.949 -13.368 1.00 89.50 235 ASN A CA 1
ATOM 1767 C C . ASN A 1 235 ? 2.545 -17.274 -13.952 1.00 89.50 235 ASN A C 1
ATOM 1769 O O . ASN A 1 235 ? 2.577 -16.072 -14.235 1.00 89.50 235 ASN A O 1
ATOM 1773 N N . PRO A 1 236 ? 1.467 -18.042 -14.194 1.00 88.31 236 PRO A N 1
ATOM 1774 C CA . PRO A 1 236 ? 0.247 -17.494 -14.763 1.00 88.31 236 PRO A CA 1
ATOM 1775 C C . PRO A 1 236 ? -0.279 -16.323 -13.935 1.00 88.31 236 PRO A C 1
ATOM 1777 O O . PRO A 1 236 ? -0.234 -16.351 -12.704 1.00 88.31 236 PRO A O 1
ATOM 1780 N N . LEU A 1 237 ? -0.789 -15.300 -14.618 1.00 87.06 237 LEU A N 1
ATOM 1781 C CA . LEU A 1 237 ? -1.387 -14.141 -13.965 1.00 87.06 237 LEU A CA 1
ATOM 1782 C C . LEU A 1 237 ? -2.641 -14.575 -13.202 1.00 87.06 237 LEU A C 1
ATOM 1784 O O . LEU A 1 237 ? -3.557 -15.159 -13.783 1.00 87.06 237 LEU A O 1
ATOM 1788 N N . VAL A 1 238 ? -2.681 -14.278 -11.906 1.00 87.00 238 VAL A N 1
ATOM 1789 C CA . VAL A 1 238 ? -3.823 -14.580 -11.041 1.00 87.00 238 VAL A CA 1
ATOM 1790 C C . VAL A 1 238 ? -4.518 -13.277 -10.688 1.00 87.00 238 VAL A C 1
ATOM 1792 O O . VAL A 1 238 ? -3.916 -12.405 -10.068 1.00 87.00 238 VAL A O 1
ATOM 1795 N N . ILE A 1 239 ? -5.794 -13.169 -11.054 1.00 88.69 239 ILE A N 1
ATOM 1796 C CA . ILE A 1 239 ? -6.633 -12.042 -10.646 1.00 88.69 239 ILE A CA 1
ATOM 1797 C C . ILE A 1 239 ? -7.121 -12.317 -9.231 1.00 88.69 239 ILE A C 1
ATOM 1799 O O . ILE A 1 239 ? -7.813 -13.307 -8.980 1.00 88.69 239 ILE A O 1
ATOM 1803 N N . THR A 1 240 ? -6.778 -11.431 -8.302 1.00 88.62 240 THR A N 1
ATOM 1804 C CA . THR A 1 240 ? -7.252 -11.553 -6.922 1.00 88.62 240 THR A CA 1
ATOM 1805 C C . THR A 1 240 ? -8.729 -11.148 -6.847 1.00 88.62 240 THR A C 1
ATOM 1807 O O . THR A 1 240 ? -9.065 -10.019 -7.225 1.00 88.62 240 THR A O 1
ATOM 1810 N N . PRO A 1 241 ? -9.640 -12.017 -6.366 1.00 89.44 241 PRO A N 1
ATOM 1811 C CA . PRO A 1 241 ? -11.047 -11.659 -6.268 1.00 89.44 241 PRO A CA 1
ATOM 1812 C C . PRO A 1 241 ? -11.253 -10.549 -5.236 1.00 89.44 241 PRO A C 1
ATOM 1814 O O . PRO A 1 241 ? -10.550 -10.468 -4.227 1.00 89.44 241 PRO A O 1
ATOM 1817 N N . THR A 1 242 ? -12.261 -9.712 -5.471 1.00 89.62 242 THR A N 1
ATOM 1818 C CA . THR A 1 242 ? -12.673 -8.700 -4.494 1.00 89.62 242 THR A CA 1
ATOM 1819 C C . THR A 1 242 ? -13.207 -9.397 -3.238 1.00 89.62 242 THR A C 1
ATOM 1821 O O . THR A 1 242 ? -14.063 -10.277 -3.369 1.00 89.62 242 THR A O 1
ATOM 1824 N N . PRO A 1 243 ? -12.752 -9.027 -2.027 1.00 86.88 243 PRO A N 1
ATOM 1825 C CA . PRO A 1 243 ? -13.302 -9.581 -0.794 1.00 86.88 243 PRO A CA 1
ATOM 1826 C C . PRO A 1 243 ? -14.810 -9.316 -0.693 1.00 86.88 243 PRO A C 1
ATOM 1828 O O . PRO A 1 243 ? -15.250 -8.180 -0.847 1.00 86.88 243 PRO A O 1
ATOM 1831 N N . ALA A 1 244 ? -15.601 -10.355 -0.412 1.00 85.56 244 ALA A N 1
ATOM 1832 C CA . ALA A 1 244 ? -17.053 -10.222 -0.253 1.00 85.56 244 ALA A CA 1
ATOM 1833 C C . ALA A 1 244 ? -17.443 -9.477 1.037 1.00 85.56 244 ALA A C 1
ATOM 1835 O O . ALA A 1 244 ? -18.499 -8.856 1.106 1.00 85.56 244 ALA A O 1
ATOM 1836 N N . THR A 1 245 ? -16.586 -9.542 2.055 1.00 88.44 245 THR A N 1
ATOM 1837 C CA . THR A 1 245 ? -16.731 -8.858 3.342 1.00 88.44 245 THR A CA 1
ATOM 1838 C C . THR A 1 245 ? -15.352 -8.466 3.847 1.00 88.44 245 THR A C 1
ATOM 1840 O O . THR A 1 245 ? -14.383 -9.194 3.608 1.00 88.44 245 THR A O 1
ATOM 1843 N N . LEU A 1 246 ? -15.259 -7.361 4.584 1.00 90.75 246 LEU A N 1
ATOM 1844 C CA . LEU A 1 246 ? -14.032 -6.971 5.273 1.00 90.75 246 LEU A CA 1
ATOM 1845 C C . LEU A 1 246 ? -14.199 -7.130 6.787 1.00 90.75 246 LEU A C 1
ATOM 1847 O O . LEU A 1 246 ? -15.300 -6.916 7.297 1.00 90.75 246 LEU A O 1
ATOM 1851 N N . PRO A 1 247 ? -13.126 -7.484 7.520 1.00 90.94 247 PRO A N 1
ATOM 1852 C CA . PRO A 1 247 ? -13.133 -7.387 8.970 1.00 90.94 247 PRO A CA 1
ATOM 1853 C C . PRO A 1 247 ? -13.495 -5.955 9.391 1.00 90.94 247 PRO A C 1
ATOM 1855 O O . PRO A 1 247 ? -13.073 -5.003 8.720 1.00 90.94 247 PRO A O 1
ATOM 1858 N N . PRO A 1 248 ? -14.269 -5.782 10.473 1.00 90.12 248 PRO A N 1
ATOM 1859 C CA . PRO A 1 248 ? -14.668 -4.458 10.919 1.00 90.12 248 PRO A CA 1
ATOM 1860 C C . PRO A 1 248 ? -13.438 -3.609 11.283 1.00 90.12 248 PRO A C 1
ATOM 1862 O O . PRO A 1 248 ? -12.385 -4.151 11.644 1.00 90.12 248 PRO A O 1
ATOM 1865 N N . PRO A 1 249 ? -13.548 -2.274 11.198 1.00 87.06 249 PRO A N 1
ATOM 1866 C CA . PRO A 1 249 ? -12.490 -1.386 11.648 1.00 87.06 249 PRO A CA 1
ATOM 1867 C C . PRO A 1 249 ? -12.282 -1.517 13.158 1.00 87.06 249 PRO A C 1
ATOM 1869 O O . PRO A 1 249 ? -13.175 -1.940 13.895 1.00 87.06 249 PRO A O 1
ATOM 1872 N N . ILE A 1 250 ? -11.084 -1.157 13.611 1.00 83.50 250 ILE A N 1
ATOM 1873 C CA . ILE A 1 250 ? -10.743 -1.146 15.035 1.00 83.50 250 ILE A CA 1
ATOM 1874 C C . ILE A 1 250 ? -11.562 -0.024 15.695 1.00 83.50 250 ILE A C 1
ATOM 1876 O O . ILE A 1 250 ? -11.571 1.098 15.186 1.00 83.50 250 ILE A O 1
ATOM 1880 N N . ALA A 1 251 ? -12.290 -0.357 16.765 1.00 69.62 251 ALA A N 1
ATOM 1881 C CA . ALA A 1 251 ? -13.137 0.577 17.513 1.00 69.62 251 ALA A CA 1
ATOM 1882 C C . ALA A 1 251 ? -12.327 1.549 18.382 1.00 69.62 251 ALA A C 1
ATOM 1884 O O . ALA A 1 251 ? -11.272 1.122 18.909 1.00 69.62 251 ALA A O 1
#

Organism: Hemiselmis andersenii (NCBI:txid464988)

Radius of gyration: 23.15 Å; Cα contacts (8 Å, |Δi|>4): 310; chains: 1; bounding box: 41×63×66 Å

Solvent-accessible surface area (backbone atoms only — not comparable to full-atom values): 15292 Å² total; per-residue (Å²): 124,80,47,69,69,56,57,47,55,50,50,56,55,52,52,65,52,68,78,71,76,83,83,90,81,88,79,90,84,80,90,82,89,83,86,87,89,85,90,81,91,80,84,88,80,79,91,74,80,84,77,81,87,78,84,76,79,90,79,89,77,84,71,83,72,60,88,59,35,32,24,36,37,48,49,73,85,68,75,60,66,58,50,29,49,22,57,57,56,49,54,63,58,32,52,19,36,36,41,33,35,62,50,37,52,54,62,59,69,33,45,97,67,84,85,55,50,63,50,71,66,58,50,50,52,50,53,54,45,52,48,54,43,28,52,56,34,38,78,33,61,36,50,56,46,68,46,78,34,58,57,59,64,52,49,52,49,50,36,62,76,69,63,39,46,29,39,25,30,62,53,65,86,50,69,73,52,39,63,48,48,56,50,41,51,52,51,30,56,75,70,70,27,46,79,44,70,26,74,52,89,55,93,62,62,65,68,59,51,25,56,70,50,74,72,41,78,65,89,46,71,68,60,37,50,54,44,49,50,57,48,37,75,77,50,67,83,77,82,36,74,55,74,88,64,52,42,39,50,77,130

Sequence (251 aa):
VLQEGVKRAIRTTALQVSERTVRPSRCSCLLLVLLLGFATVHPAVGLASPPPLITMPGGPSSSKIPAGTRTLYWFRKAIRLHDNPSLAKAVQGASHLHPVFCLDHSSMTGGASVGCKPSANRMRFLLESLKDLDESLRALGSGLQVVTGEPVGELKKLCTELNVERIAWESETEPIGLARDMKVEAMAKAAGIEVMTEVGHTLVDPKLLLKEAGGKPSITYSTFCDHFSHVVHRNPLVITPTPATLPPPIA

Secondary structure (DSSP, 8-state):
---HHHHHHHHHHHHHHHTT----------------------PPPP-PPPPP---PPPPP------TTEEEEEEESS---STT-HHHHHHHTTEEEEEEEEEE-HHHHH--SSTT-PPPHHHHHHHHHHHHHHHHHHHHTT--PEEEES-HHHHHHHHHHHTT-SEEEEE---SHHHHHHHHHHHHHHHHTT-EEEEE--SSSS-HHHHHHHTTTS--SSHHHHHHHHHHHHHHS---PPPPPSS-PPPP-

Nearest PDB structures (foldseek):
  3fy4-assembly3_C  TM=8.967E-01  e=3.307E-16  Arabidopsis thaliana
  7d19-assembly1_A  TM=9.103E-01  e=6.287E-15  Mus musculus
  8p4x-assembly1_A  TM=8.639E-01  e=1.274E-13  Platynereis dumerilii
  1np7-assembly2_B  TM=8.553E-01  e=9.293E-12  Synechocystis sp. PCC 6803
  6kii-assembly1_A  TM=8.583E-01  e=2.588E-11  Limnospira platensis

InterPro domains:
  IPR002081 Cryptochrome/DNA photolyase class 1 [PTHR11455] (69-230)
  IPR006050 DNA photolyase, N-terminal [PF00875] (71-230)
  IPR006050 DNA photolyase, N-terminal [PS51645] (69-203)
  IPR014729 Rossmann-like alpha/beta/alpha sandwich fold [G3DSA:3.40.50.620] (60-232)
  IPR036155 Cryptochrome/photolyase, N-terminal domain superfamily [SSF52425] (69-249)

Foldseek 3Di:
DADVVVVVVLVVLVVVVVVPDDDDDDDDDDDDDDDDDDDDDDDDDDDDDDDDPPPDDDDDDPPPLPLEAAEEEEDDPCLDQWQFPQVVVRQVSYLAYAAEYEAAVCQQVPHPPPDPNDDSVRVVVVVVSQVVSQVVQVVQQEGYHYHYHQVLVVVLVCCVVLVHQEYTYEDDDDPVVVVSVVSNVVSCVVVNHHYYYDHRPDQDDVVQLCVLVVNDHDPDPVVSVVSVVVSCVVPPRDTDGRDSHGNYHRD

Mean predicted aligned error: 13.66 Å